Protein AF-A0A2M7I2C2-F1 (afdb_monomer)

Nearest PDB structures (foldseek):
  6e8a-assembly1_A-3  TM=7.390E-01  e=1.214E-01  Salmonella enterica subsp. enterica serovar Typhimurium
  6e8a-assembly2_B-2  TM=6.109E-01  e=7.555E-02  Salmonella enterica subsp. enterica serovar Typhimurium
  2ret-assembly1_G  TM=6.376E-01  e=1.016E-01  Vibrio vulnificus
  3hlz-assembly1_A  TM=7.159E-01  e=5.034E-01  Bacteroides thetaiotaomicron VPI-5482
  5bsz-assembly1_A  TM=7.025E-01  e=1.225E+00  Streptoalloteichus sp. ATCC 53650

Secondary structure (DSSP, 8-state):
--SHHHHHHHHHHHHHHHHHHHHHHHHHHHHHHHHHHHHHHHHHHHHHHHHHHHHHHHHHHHHHHHHHHHHHHHHHHH-GGG--SS-EEEEETTEEEEEEEEEEEETTEEEEEEEEEEEETTEEEEEEEEEEPP-S-SS-TT--------S--SSS----EEE-EEE-TTSPEEEEEE--S---SS----TT--EEEEEETTEEEP-

pLDDT: mean 78.82, std 15.0, range [42.41, 95.81]

Radius of gyration: 40.69 Å; Cα contacts (8 Å, |Δi|>4): 261; chains: 1; bounding box: 109×39×115 Å

Structure (mmCIF, N/CA/C/O backbone):
data_AF-A0A2M7I2C2-F1
#
_entry.id   AF-A0A2M7I2C2-F1
#
loop_
_atom_site.group_PDB
_atom_site.id
_atom_site.type_symbol
_atom_site.label_atom_id
_atom_site.label_alt_id
_atom_site.label_comp_id
_atom_site.label_asym_id
_atom_site.label_entity_id
_atom_site.label_seq_id
_atom_site.pdbx_PDB_ins_code
_atom_site.Cartn_x
_atom_site.Cartn_y
_atom_site.Cartn_z
_atom_site.occupancy
_atom_site.B_iso_or_equiv
_atom_site.auth_seq_id
_atom_site.auth_comp_id
_atom_site.auth_asym_id
_atom_site.auth_atom_id
_atom_site.pdbx_PDB_model_num
ATOM 1 N N . MET A 1 1 ? -62.753 23.836 78.819 1.00 57.06 1 MET A N 1
ATOM 2 C CA . MET A 1 1 ? -62.004 24.560 77.764 1.00 57.06 1 MET A CA 1
ATOM 3 C C . MET A 1 1 ? -60.681 23.889 77.331 1.00 57.06 1 MET A C 1
ATOM 5 O O . MET A 1 1 ? -59.947 24.490 76.566 1.00 57.06 1 MET A O 1
ATOM 9 N N . ALA A 1 2 ? -60.364 22.642 77.732 1.00 55.78 2 ALA A N 1
ATOM 10 C CA . ALA A 1 2 ? -59.041 22.027 77.485 1.00 55.78 2 ALA A CA 1
ATOM 11 C C . ALA A 1 2 ? -58.967 20.996 76.329 1.00 55.78 2 ALA A C 1
ATOM 13 O O . ALA A 1 2 ? -57.902 20.444 76.070 1.00 55.78 2 ALA A O 1
ATOM 14 N N . LYS A 1 3 ? -60.073 20.703 75.626 1.00 53.59 3 LYS A N 1
ATOM 15 C CA . LYS A 1 3 ? -60.125 19.598 74.641 1.00 53.59 3 LYS A CA 1
ATOM 16 C C . LYS A 1 3 ? -59.668 19.974 73.221 1.00 53.59 3 LYS A C 1
ATOM 18 O O . LYS A 1 3 ? -59.271 19.091 72.473 1.00 53.59 3 LYS A O 1
ATOM 23 N N . GLU A 1 4 ? -59.668 21.256 72.856 1.00 53.94 4 GLU A N 1
ATOM 24 C CA . GLU A 1 4 ? -59.448 21.690 71.464 1.00 53.94 4 GLU A CA 1
ATOM 25 C C . GLU A 1 4 ? -57.960 21.743 71.045 1.00 53.94 4 GLU A C 1
ATOM 27 O O . GLU A 1 4 ? -57.628 21.568 69.869 1.00 53.94 4 GLU A O 1
ATOM 32 N N . ASN A 1 5 ? -57.037 21.902 72.003 1.00 55.62 5 ASN A N 1
ATOM 33 C CA . ASN A 1 5 ? -55.602 22.062 71.721 1.00 55.62 5 ASN A CA 1
ATOM 34 C C . ASN A 1 5 ? -54.886 20.762 71.305 1.00 55.62 5 ASN A C 1
ATOM 36 O O 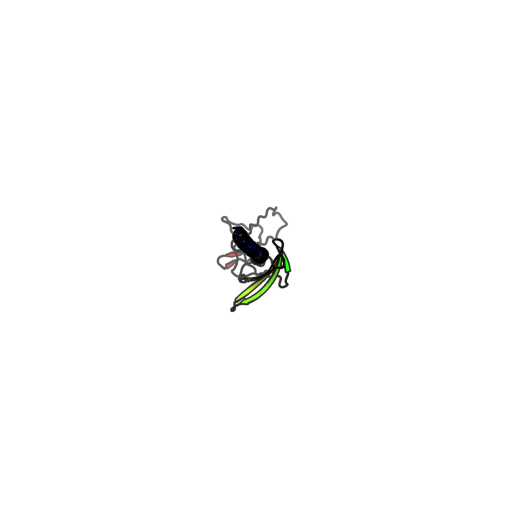. ASN A 1 5 ? -53.919 20.812 70.543 1.00 55.62 5 ASN A O 1
ATOM 40 N N . ASN A 1 6 ? -55.359 19.591 71.741 1.00 55.12 6 ASN A N 1
ATOM 41 C CA . ASN A 1 6 ? -54.707 18.316 71.410 1.00 55.12 6 ASN A CA 1
ATOM 42 C C . ASN A 1 6 ? -54.978 17.872 69.963 1.00 55.12 6 ASN A C 1
ATOM 44 O O . ASN A 1 6 ? -54.096 17.315 69.312 1.00 55.12 6 ASN A O 1
ATOM 48 N N . THR A 1 7 ? -56.149 18.196 69.414 1.00 56.12 7 THR A N 1
ATOM 49 C CA . THR A 1 7 ? -56.528 17.884 68.027 1.00 56.12 7 THR A CA 1
ATOM 50 C C . THR A 1 7 ? -55.708 18.664 66.997 1.00 56.12 7 THR A C 1
ATOM 52 O O . THR A 1 7 ? -55.229 18.075 66.029 1.00 56.12 7 THR A O 1
ATOM 55 N N . LYS A 1 8 ? -55.447 19.962 67.220 1.00 54.59 8 LYS A N 1
ATOM 56 C CA . LYS A 1 8 ? -54.594 20.766 66.317 1.00 54.59 8 LYS A CA 1
ATOM 57 C C . LYS A 1 8 ? -53.134 20.290 66.321 1.00 54.59 8 LYS A C 1
ATOM 59 O O . LYS A 1 8 ? -52.482 20.298 65.277 1.00 54.59 8 LYS A O 1
ATOM 64 N N . LYS A 1 9 ? -52.633 19.810 67.466 1.00 57.03 9 LYS A N 1
ATOM 65 C CA . LYS A 1 9 ? -51.273 19.261 67.602 1.00 57.03 9 LYS A CA 1
ATOM 66 C C . LYS A 1 9 ? -51.114 17.917 66.871 1.00 57.03 9 LYS A C 1
ATOM 68 O O . LYS A 1 9 ? -50.130 17.734 66.161 1.00 57.03 9 LYS A O 1
ATOM 73 N N . PHE A 1 10 ? -52.105 17.025 66.961 1.00 56.62 10 PHE A N 1
ATOM 74 C CA . PHE A 1 10 ? -52.120 15.749 66.227 1.00 56.62 10 PHE A CA 1
ATOM 75 C C . PHE A 1 10 ? -52.209 15.926 64.700 1.00 56.62 10 PHE A C 1
ATOM 77 O O . PHE A 1 10 ? -51.510 15.233 63.960 1.00 56.62 10 PHE A O 1
ATOM 84 N N . ILE A 1 11 ? -53.008 16.885 64.214 1.00 59.75 11 ILE A N 1
ATOM 85 C CA . ILE A 1 11 ? -53.115 17.185 62.774 1.00 59.75 11 ILE A CA 1
ATOM 86 C C . ILE A 1 11 ? -51.778 17.700 62.216 1.00 59.75 11 ILE A C 1
ATOM 88 O O . ILE A 1 11 ? -51.356 17.270 61.142 1.00 59.75 11 ILE A O 1
ATOM 92 N N . ASN A 1 12 ? -51.071 18.563 62.954 1.00 59.91 12 ASN A N 1
ATOM 93 C CA . ASN A 1 12 ? -49.765 19.077 62.527 1.00 59.91 12 ASN A CA 1
ATOM 94 C C . ASN A 1 12 ? -48.665 18.003 62.510 1.00 59.91 12 ASN A C 1
ATOM 96 O O . ASN A 1 12 ? -47.857 17.995 61.584 1.00 59.91 12 ASN A O 1
ATOM 100 N N . ILE A 1 13 ? -48.653 17.069 63.468 1.00 61.94 13 ILE A N 1
ATOM 101 C CA . ILE A 1 13 ? -47.681 15.958 63.496 1.00 61.94 13 ILE A CA 1
ATOM 102 C C . ILE A 1 13 ? -47.873 15.029 62.290 1.00 61.94 13 ILE A C 1
ATOM 104 O O . ILE A 1 13 ? -46.899 14.682 61.622 1.00 61.94 13 ILE A O 1
ATOM 108 N N . ASN A 1 14 ? -49.120 14.693 61.945 1.00 60.94 14 ASN A N 1
ATOM 109 C CA . ASN A 1 14 ? -49.403 13.881 60.759 1.00 60.94 14 ASN A CA 1
ATOM 110 C C . ASN A 1 14 ? -48.999 14.597 59.463 1.00 60.94 14 ASN A C 1
ATOM 112 O O . ASN A 1 14 ? -48.427 13.972 58.574 1.00 60.94 14 ASN A O 1
ATOM 116 N N . LYS A 1 15 ? -49.219 15.914 59.361 1.00 63.25 15 LYS A N 1
ATOM 117 C CA . LYS A 1 15 ? -48.807 16.706 58.190 1.00 63.25 15 LYS A CA 1
ATOM 118 C C . LYS A 1 15 ? -47.282 16.732 58.018 1.00 63.25 15 LYS A C 1
ATOM 120 O O . LYS A 1 15 ? -46.787 16.578 56.904 1.00 63.25 15 LYS A O 1
ATOM 125 N N . TRP A 1 16 ? -46.544 16.856 59.121 1.00 66.44 16 TRP A N 1
ATOM 126 C CA . TRP A 1 16 ? -45.078 16.828 59.131 1.00 66.44 16 TRP A CA 1
ATOM 127 C C . TRP A 1 16 ? -44.522 15.448 58.757 1.00 66.44 16 TRP A C 1
ATOM 129 O O . TRP A 1 16 ? -43.576 15.344 57.981 1.00 66.44 16 TRP A O 1
ATOM 139 N N . PHE A 1 17 ? -45.168 14.380 59.232 1.00 69.19 17 PHE A N 1
ATOM 140 C CA . PHE A 1 17 ? -44.820 13.002 58.885 1.00 69.19 17 PHE A CA 1
ATOM 141 C C . PHE A 1 17 ? -45.111 12.659 57.414 1.00 69.19 17 PHE A C 1
ATOM 143 O O . PHE A 1 17 ? -44.354 11.925 56.781 1.00 69.19 17 PHE A O 1
ATOM 150 N N . PHE A 1 18 ? -46.182 13.209 56.833 1.00 72.00 18 PHE A N 1
ATOM 151 C CA . PHE A 1 18 ? -46.447 13.075 55.398 1.00 72.00 18 PHE A CA 1
ATOM 152 C C . PHE A 1 18 ? -45.437 13.861 54.550 1.00 72.00 18 PHE A C 1
ATOM 154 O O . PHE A 1 18 ? -44.943 13.326 53.559 1.00 72.00 18 PHE A O 1
ATOM 161 N N . MET A 1 19 ? -45.072 15.084 54.953 1.00 78.75 19 MET A N 1
ATOM 162 C CA . MET A 1 19 ? -44.050 15.871 54.250 1.00 78.75 19 MET A CA 1
ATOM 163 C C . MET A 1 19 ? -42.657 15.231 54.322 1.00 78.75 19 MET A C 1
ATOM 165 O O . MET A 1 19 ? -41.955 15.212 53.312 1.00 78.75 19 MET A O 1
ATOM 169 N N . SER A 1 20 ? -42.264 14.650 55.461 1.00 78.06 20 SER A N 1
ATOM 170 C CA . SER A 1 20 ? -40.956 13.990 55.593 1.00 78.06 20 SER A CA 1
ATOM 171 C C . SER A 1 20 ? -40.838 12.740 54.714 1.00 78.06 20 SER A C 1
ATOM 173 O O . SER A 1 20 ? -39.816 12.543 54.059 1.00 78.06 20 SER A O 1
ATOM 175 N N . LYS A 1 21 ? -41.905 11.937 54.611 1.00 82.25 21 LYS A N 1
ATOM 176 C CA . LYS A 1 21 ? -41.968 10.797 53.682 1.00 82.25 21 LYS A CA 1
ATOM 177 C C . LYS A 1 21 ? -41.879 11.230 52.221 1.00 82.25 21 LYS A C 1
ATOM 179 O O . LYS A 1 21 ? -41.205 10.573 51.434 1.00 82.25 21 LYS A O 1
ATOM 184 N N . PHE A 1 22 ? -42.527 12.338 51.867 1.00 86.62 22 PHE A N 1
ATOM 185 C CA . PHE A 1 22 ? -42.510 12.858 50.500 1.00 86.62 22 PHE A CA 1
ATOM 186 C C . PHE A 1 22 ? -41.110 13.334 50.088 1.00 86.62 22 PHE A C 1
ATOM 188 O O . PHE A 1 22 ? -40.634 12.995 49.007 1.00 86.62 22 PHE A O 1
ATOM 195 N N . ILE A 1 23 ? -40.417 14.048 50.981 1.00 88.19 23 ILE A N 1
ATOM 196 C CA . ILE A 1 23 ? -39.024 14.473 50.772 1.00 88.19 23 ILE A CA 1
ATOM 197 C C . ILE A 1 23 ? -38.111 13.256 50.590 1.00 88.19 23 ILE A C 1
ATOM 199 O O . ILE A 1 23 ? -37.281 13.244 49.685 1.00 88.19 23 ILE A O 1
ATOM 203 N N . LEU A 1 24 ? -38.290 12.209 51.398 1.00 88.38 24 LEU A N 1
ATOM 204 C CA . LEU A 1 24 ? -37.462 11.006 51.323 1.00 88.38 24 LEU A CA 1
ATOM 205 C C . LEU A 1 24 ? -37.635 10.268 49.986 1.00 88.38 24 LEU A C 1
ATOM 207 O O . LEU A 1 24 ? -36.649 9.836 49.395 1.00 88.38 24 LEU A O 1
ATOM 211 N N . ILE A 1 25 ? -38.862 10.198 49.461 1.00 89.81 25 ILE A N 1
ATOM 212 C CA . ILE A 1 25 ? -39.139 9.625 48.134 1.00 89.81 25 ILE A CA 1
ATOM 213 C C . ILE A 1 25 ? -38.453 10.436 47.028 1.00 89.81 25 ILE A C 1
ATOM 215 O O . ILE A 1 25 ? -37.848 9.846 46.134 1.00 89.81 25 ILE A O 1
ATOM 219 N N . ILE A 1 26 ? -38.501 11.771 47.095 1.00 92.31 26 ILE A N 1
ATOM 220 C CA . ILE A 1 26 ? -37.841 12.643 46.109 1.00 92.31 26 ILE A CA 1
ATOM 221 C C . ILE A 1 26 ? -36.325 12.444 46.139 1.00 92.31 26 ILE A C 1
ATOM 223 O O . ILE A 1 26 ? -35.707 12.299 45.088 1.00 92.31 26 ILE A O 1
ATOM 227 N N . VAL A 1 27 ? -35.727 12.395 47.331 1.00 92.62 27 VAL A N 1
ATOM 228 C CA . VAL A 1 27 ? -34.281 12.195 47.491 1.00 92.62 27 VAL A CA 1
ATOM 229 C C . VAL A 1 27 ? -33.863 10.832 46.938 1.00 92.62 27 VAL A C 1
ATOM 231 O O . VAL A 1 27 ? -32.941 10.758 46.130 1.00 92.62 27 VAL A O 1
ATOM 234 N N . VAL A 1 28 ? -34.573 9.759 47.299 1.00 94.44 28 VAL A N 1
ATOM 235 C CA . VAL A 1 28 ? -34.285 8.405 46.800 1.00 94.44 28 VAL A CA 1
ATOM 236 C C . VAL A 1 28 ? -34.479 8.317 45.282 1.00 94.44 28 VAL A C 1
ATOM 238 O O . VAL A 1 28 ? -33.622 7.770 44.590 1.00 94.44 28 VAL A O 1
ATOM 241 N N . GLY A 1 29 ? -35.548 8.902 44.737 1.00 92.81 29 GLY A N 1
ATOM 242 C CA . GLY A 1 29 ? -35.776 8.965 43.290 1.00 92.81 29 GLY A CA 1
ATOM 243 C C . GLY A 1 29 ? -34.696 9.763 42.551 1.00 92.81 29 GLY A C 1
ATOM 244 O O . GLY A 1 29 ? -34.244 9.358 41.477 1.00 92.81 29 GLY A O 1
ATOM 245 N N . GLY A 1 30 ? -34.221 10.857 43.150 1.00 94.50 30 GLY A N 1
ATOM 246 C CA . GLY A 1 30 ? -33.089 11.643 42.660 1.00 94.50 30 GLY A CA 1
ATOM 247 C C . GLY A 1 30 ? -31.795 10.832 42.612 1.00 94.50 30 GLY A C 1
ATOM 248 O O . GLY A 1 30 ? -31.106 10.839 41.597 1.00 94.50 30 GLY A O 1
ATOM 249 N N . PHE A 1 31 ? -31.501 10.056 43.659 1.00 95.44 31 PHE A N 1
ATOM 250 C CA . PHE A 1 31 ? -30.339 9.165 43.669 1.00 95.44 31 PHE A CA 1
ATOM 251 C C . PHE A 1 31 ? -30.440 8.068 42.611 1.00 95.44 31 PHE A C 1
ATOM 253 O O . PHE A 1 31 ? -29.487 7.868 41.866 1.00 95.44 31 PHE A O 1
ATOM 260 N N . ILE A 1 32 ? -31.590 7.399 42.491 1.00 94.62 32 ILE A N 1
ATOM 261 C CA . ILE A 1 32 ? -31.781 6.329 41.501 1.00 94.62 32 ILE A CA 1
ATOM 262 C C . ILE A 1 32 ? -31.626 6.875 40.076 1.00 94.62 32 ILE A C 1
ATOM 264 O O . ILE A 1 32 ? -30.897 6.300 39.268 1.00 94.62 32 ILE A O 1
ATOM 268 N N . SER A 1 33 ? -32.270 8.004 39.767 1.00 92.75 33 SER A N 1
ATOM 269 C CA . SER A 1 33 ? -32.162 8.634 38.445 1.00 92.75 33 SER A CA 1
ATOM 270 C C . SER A 1 33 ? -30.735 9.096 38.144 1.00 92.75 33 SER A C 1
ATOM 272 O O . SER A 1 33 ? -30.221 8.810 37.062 1.00 92.75 33 SER A O 1
ATOM 274 N N . TYR A 1 34 ? -30.053 9.718 39.111 1.00 95.31 34 TYR A N 1
ATOM 275 C CA . TYR A 1 34 ? -28.646 10.090 38.977 1.00 95.31 34 TYR A CA 1
ATOM 276 C C . TYR A 1 34 ? -27.745 8.873 38.743 1.00 95.31 34 TYR A C 1
ATOM 278 O O . TYR A 1 34 ? -26.906 8.904 37.844 1.00 95.31 34 TYR A O 1
ATOM 286 N N . SER A 1 35 ? -27.933 7.779 39.487 1.00 94.19 35 SER A N 1
ATOM 287 C CA . SER A 1 35 ? -27.165 6.544 39.305 1.00 94.19 35 SER A CA 1
ATOM 288 C C . SER A 1 35 ? -27.339 5.970 37.900 1.00 94.19 35 SER A C 1
ATOM 290 O O . SER A 1 35 ? -26.346 5.630 37.260 1.00 94.19 35 SER A O 1
ATOM 292 N N . ILE A 1 36 ? -28.571 5.925 37.381 1.00 94.25 36 ILE A N 1
ATOM 293 C CA . ILE A 1 36 ? -28.845 5.457 36.013 1.00 94.25 36 ILE A CA 1
ATOM 294 C C . ILE A 1 36 ? -28.144 6.353 34.985 1.00 94.25 36 ILE A C 1
ATOM 296 O O . ILE A 1 36 ? -27.495 5.855 34.064 1.00 94.25 36 ILE A O 1
ATOM 300 N N . ILE A 1 37 ? -28.243 7.677 35.138 1.00 94.62 37 ILE A N 1
ATOM 301 C CA . ILE A 1 37 ? -27.596 8.633 34.230 1.00 94.62 37 ILE A CA 1
ATOM 302 C C . ILE A 1 37 ? -26.073 8.481 34.283 1.00 94.62 37 ILE A C 1
ATOM 304 O O . ILE A 1 37 ? -25.439 8.426 33.233 1.00 94.62 37 ILE A O 1
ATOM 308 N N . SER A 1 38 ? -25.494 8.363 35.477 1.00 94.81 38 SER A N 1
ATOM 309 C CA . SER A 1 38 ? -24.050 8.228 35.688 1.00 94.81 38 SER A CA 1
ATOM 310 C C . SER A 1 38 ? -23.493 6.950 35.055 1.00 94.81 38 SER A C 1
ATOM 312 O O . SER A 1 38 ? -22.507 6.999 34.320 1.00 94.81 38 SER A O 1
ATOM 314 N N . VAL A 1 39 ? -24.170 5.810 35.238 1.00 94.94 39 VAL A N 1
ATOM 315 C CA . VAL A 1 39 ? -23.778 4.538 34.606 1.00 94.94 39 VAL A CA 1
ATOM 316 C C . VAL A 1 39 ? -23.865 4.631 33.080 1.00 94.94 39 VAL A C 1
ATOM 318 O O . VAL A 1 39 ? -22.923 4.247 32.384 1.00 94.94 39 VAL A O 1
ATOM 321 N N . ASN A 1 40 ? -24.951 5.201 32.551 1.00 93.69 40 ASN A N 1
ATOM 322 C CA . ASN A 1 40 ? -25.115 5.392 31.110 1.00 93.69 40 ASN A CA 1
ATOM 323 C C . ASN A 1 40 ? -24.062 6.344 30.524 1.00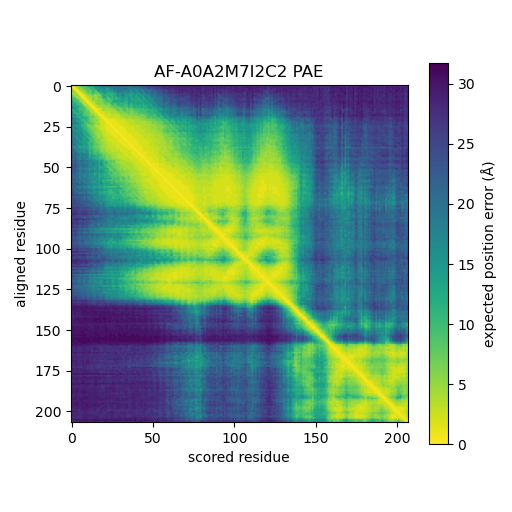 93.69 40 ASN A C 1
ATOM 325 O O . ASN A 1 40 ? -23.572 6.113 29.419 1.00 93.69 40 ASN A O 1
ATOM 329 N N . LEU A 1 41 ? -23.701 7.407 31.246 1.00 93.62 41 LEU A N 1
ATOM 330 C CA . LEU A 1 41 ? -22.670 8.353 30.827 1.00 93.62 41 LEU A CA 1
ATOM 331 C C . LEU A 1 41 ? -21.297 7.675 30.780 1.00 93.62 41 LEU A C 1
ATOM 333 O O . LEU A 1 41 ? -20.610 7.773 29.767 1.00 93.62 41 LEU A O 1
ATOM 337 N N . ASN A 1 42 ? -20.931 6.939 31.831 1.00 93.19 42 ASN A N 1
ATOM 338 C CA . ASN A 1 42 ? -19.661 6.218 31.888 1.00 93.19 42 ASN A CA 1
ATOM 339 C C . ASN A 1 42 ? -19.555 5.180 30.766 1.00 93.19 42 ASN A C 1
ATOM 341 O O . ASN A 1 42 ? -18.553 5.151 30.060 1.00 93.19 42 ASN A O 1
ATOM 345 N N . SER A 1 43 ? -20.615 4.406 30.513 1.00 93.56 43 SER A N 1
ATOM 346 C CA . SER A 1 43 ? -20.645 3.457 29.392 1.00 93.56 43 SER A CA 1
ATOM 347 C C . SER A 1 43 ? -20.452 4.149 28.035 1.00 93.56 43 S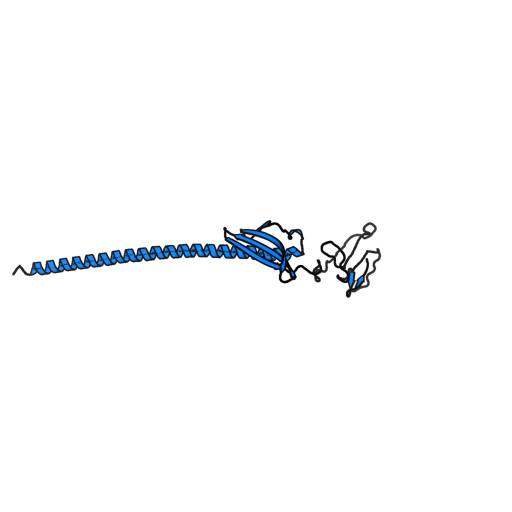ER A C 1
ATOM 349 O O . SER A 1 43 ? -19.682 3.668 27.199 1.00 93.56 43 SER A O 1
ATOM 351 N N . LYS A 1 44 ? -21.079 5.315 27.820 1.00 93.12 44 LYS A N 1
ATOM 352 C CA . LYS A 1 44 ? -20.897 6.111 26.595 1.00 93.12 44 LYS A CA 1
ATOM 353 C C . LYS A 1 44 ? -19.480 6.660 26.455 1.00 93.12 44 LYS A C 1
ATOM 355 O O . LYS A 1 44 ? -18.948 6.638 25.349 1.00 93.12 44 LYS A O 1
ATOM 360 N N . ILE A 1 45 ? -18.867 7.132 27.541 1.00 93.19 45 ILE A N 1
ATOM 361 C CA . ILE A 1 45 ? -17.485 7.634 27.537 1.00 93.19 45 ILE A CA 1
ATOM 362 C C . ILE A 1 45 ? -16.513 6.500 27.201 1.00 93.19 45 ILE A C 1
ATOM 364 O O . ILE A 1 45 ? -15.669 6.663 26.317 1.00 93.19 45 ILE A O 1
ATOM 368 N N . THR A 1 46 ? -16.665 5.339 27.840 1.00 93.88 46 THR A N 1
ATOM 369 C CA . THR A 1 46 ? -15.842 4.156 27.558 1.00 93.88 46 THR A CA 1
ATOM 370 C C . THR A 1 46 ? -15.998 3.719 26.104 1.00 93.88 46 THR A C 1
ATOM 372 O O . THR A 1 46 ? -15.008 3.642 25.381 1.00 93.88 46 THR A O 1
ATOM 375 N N . THR A 1 47 ? -17.236 3.565 25.625 1.00 93.31 47 THR A N 1
ATOM 376 C CA . THR A 1 47 ? -17.519 3.187 24.229 1.00 93.31 47 THR A CA 1
ATOM 377 C C . THR A 1 47 ? -16.964 4.215 23.236 1.00 93.31 47 THR A C 1
ATOM 379 O O . THR A 1 47 ? -16.405 3.858 22.201 1.00 93.31 47 THR A O 1
ATOM 382 N N . GLY A 1 48 ? -17.092 5.511 23.536 1.00 91.25 48 GLY A N 1
ATOM 383 C CA . GLY A 1 48 ? -16.546 6.588 22.709 1.00 91.25 48 GLY A CA 1
ATOM 384 C C . GLY A 1 48 ? -15.019 6.552 22.630 1.00 91.25 48 GLY A C 1
ATOM 385 O O . GLY A 1 48 ? -14.446 6.749 21.556 1.00 91.25 48 GLY A O 1
ATOM 386 N N . THR A 1 49 ? -14.364 6.236 23.745 1.00 92.56 49 THR A N 1
ATOM 387 C CA . THR A 1 49 ? -12.905 6.102 23.827 1.00 92.56 49 THR A CA 1
ATOM 388 C C . THR A 1 49 ? -12.423 4.889 23.034 1.00 92.56 49 THR A C 1
ATOM 390 O O . THR A 1 49 ? -11.554 5.026 22.175 1.00 92.56 49 THR A O 1
ATOM 393 N N . GLU A 1 50 ? -13.033 3.721 23.241 1.00 91.75 50 GLU A N 1
ATOM 394 C CA . GLU A 1 50 ? -12.707 2.491 22.510 1.00 91.75 50 GLU A CA 1
ATOM 395 C C . GLU A 1 50 ? -12.899 2.658 20.998 1.00 91.75 50 GLU A C 1
ATOM 397 O O . GLU A 1 50 ? -12.024 2.295 20.208 1.00 91.75 50 GLU A O 1
ATOM 402 N N . ASN A 1 51 ? -14.001 3.289 20.583 1.00 92.81 51 ASN A N 1
ATOM 403 C CA . ASN A 1 51 ? -14.241 3.603 19.177 1.00 92.81 51 ASN A CA 1
ATOM 404 C C . ASN A 1 51 ? -13.189 4.560 18.612 1.00 92.81 51 ASN A C 1
ATOM 406 O O . ASN A 1 51 ? -12.738 4.367 17.484 1.00 92.81 51 ASN A O 1
ATOM 410 N N . SER A 1 52 ? -12.764 5.562 19.383 1.00 92.44 52 SER A N 1
ATOM 411 C CA . SER A 1 52 ? -11.723 6.503 18.953 1.00 92.44 52 SER A CA 1
ATOM 412 C C . SER A 1 52 ? -10.385 5.793 18.730 1.00 92.44 52 SER A C 1
ATOM 414 O O . SER A 1 52 ? -9.754 5.988 17.690 1.00 92.44 52 SER A O 1
ATOM 416 N N . VAL A 1 53 ? -9.991 4.904 19.649 1.00 91.19 53 VAL A N 1
ATOM 417 C CA . VAL A 1 53 ? -8.774 4.085 19.518 1.00 91.19 53 VAL A CA 1
ATOM 418 C C . VAL A 1 53 ? -8.870 3.149 18.311 1.00 91.19 53 VAL A C 1
ATOM 420 O O . VAL A 1 53 ? -7.925 3.053 17.527 1.00 91.19 53 VAL A O 1
ATOM 423 N N . LYS A 1 54 ? -10.023 2.506 18.104 1.00 90.50 54 LYS A N 1
ATOM 424 C CA . LYS A 1 54 ? -10.260 1.623 16.956 1.00 90.50 54 LYS A CA 1
ATOM 425 C C . LYS A 1 54 ? -10.168 2.374 15.627 1.00 90.50 54 LYS A C 1
ATOM 427 O O . LYS A 1 54 ? -9.470 1.930 14.720 1.00 90.50 54 LYS A O 1
ATOM 432 N N . VAL A 1 55 ? -10.833 3.523 15.508 1.00 93.00 55 VAL A N 1
ATOM 433 C CA . VAL A 1 55 ? -10.793 4.351 14.291 1.00 93.00 55 VAL A CA 1
ATOM 434 C C . VAL A 1 55 ? -9.375 4.848 14.020 1.00 93.00 55 VAL A C 1
ATOM 436 O O . VAL A 1 55 ? -8.940 4.833 12.868 1.00 93.00 55 VAL A O 1
ATOM 439 N N . TYR A 1 56 ? -8.636 5.244 15.058 1.00 94.38 56 TYR A N 1
ATOM 440 C CA . TYR A 1 56 ? -7.229 5.608 14.924 1.00 94.38 56 TYR A CA 1
ATOM 441 C C . TYR A 1 56 ? -6.391 4.438 14.389 1.00 94.38 56 TYR A C 1
ATOM 443 O O . TYR A 1 56 ? -5.707 4.595 13.378 1.00 94.38 56 TYR A O 1
ATOM 451 N N . GLY A 1 57 ? -6.503 3.248 14.990 1.00 93.44 57 GLY A N 1
ATOM 452 C CA . GLY A 1 57 ? -5.774 2.059 14.540 1.00 93.44 57 GLY A CA 1
ATOM 453 C C . GLY A 1 57 ? -6.105 1.663 13.098 1.00 93.44 57 GLY A C 1
ATOM 454 O O . GLY A 1 57 ? -5.210 1.374 12.304 1.00 93.44 57 GLY A O 1
ATOM 455 N N . GLN A 1 58 ? -7.380 1.747 12.711 1.00 93.62 58 GLN A N 1
ATOM 456 C CA . GLN A 1 58 ? -7.813 1.516 11.331 1.00 93.62 58 GLN A CA 1
ATOM 457 C C . GLN A 1 58 ? -7.218 2.535 10.354 1.00 93.62 58 GLN A C 1
ATOM 459 O O . GLN A 1 58 ? -6.706 2.144 9.306 1.00 93.62 58 GLN A O 1
ATOM 464 N N . ARG A 1 59 ? -7.239 3.832 10.685 1.00 95.00 59 ARG A N 1
ATOM 465 C CA . ARG A 1 59 ? -6.615 4.875 9.852 1.00 95.00 59 ARG A CA 1
ATOM 466 C C . ARG A 1 59 ? -5.115 4.645 9.704 1.00 95.00 59 ARG A C 1
ATOM 468 O O . ARG A 1 59 ? -4.604 4.734 8.593 1.00 95.00 59 ARG A O 1
ATOM 475 N N . GLN A 1 60 ? -4.438 4.273 10.785 1.00 95.38 60 GLN A N 1
ATOM 476 C CA . GLN A 1 60 ? -3.008 3.999 10.751 1.00 95.38 60 GLN A CA 1
ATOM 477 C C . GLN A 1 60 ? -2.677 2.782 9.876 1.00 95.38 60 GLN A C 1
ATOM 479 O O . GLN A 1 60 ? -1.806 2.876 9.017 1.00 95.38 60 GLN A O 1
ATOM 484 N N . SER A 1 61 ? -3.420 1.675 10.007 1.00 95.50 61 SER A N 1
ATOM 485 C CA . SER A 1 61 ? -3.240 0.492 9.146 1.00 95.50 61 SER A CA 1
ATOM 486 C C . SER A 1 61 ? -3.479 0.796 7.657 1.00 95.50 61 SER A C 1
ATOM 488 O O . SER A 1 61 ? -2.744 0.305 6.803 1.00 95.50 61 SER A O 1
ATOM 490 N N . ARG A 1 62 ? -4.450 1.666 7.334 1.00 95.19 62 ARG A N 1
ATOM 491 C CA . ARG A 1 62 ? -4.690 2.162 5.966 1.00 95.19 62 ARG A CA 1
ATOM 492 C C . ARG A 1 62 ? -3.532 2.996 5.444 1.00 95.19 62 ARG A C 1
ATOM 494 O O . ARG A 1 62 ? -3.128 2.803 4.304 1.00 95.19 62 ARG A O 1
ATOM 501 N N . ASN A 1 63 ? -3.005 3.903 6.261 1.00 95.50 63 ASN A N 1
ATOM 502 C CA . ASN A 1 63 ? -1.861 4.726 5.881 1.00 95.50 63 ASN A CA 1
ATOM 503 C C . ASN A 1 63 ? -0.636 3.850 5.601 1.00 95.50 63 ASN A C 1
ATOM 505 O O . ASN A 1 63 ? -0.026 3.998 4.551 1.00 95.50 63 ASN A O 1
ATOM 509 N N . ILE A 1 64 ? -0.348 2.875 6.471 1.00 95.75 64 ILE A N 1
ATOM 510 C CA . ILE A 1 64 ? 0.718 1.885 6.262 1.00 95.75 64 ILE A CA 1
ATOM 511 C C . ILE A 1 64 ? 0.531 1.150 4.929 1.00 95.75 64 ILE A C 1
ATOM 513 O O . ILE A 1 64 ? 1.454 1.106 4.117 1.00 95.75 64 ILE A O 1
ATOM 517 N N . ALA A 1 65 ? -0.665 0.608 4.681 1.00 95.19 65 ALA A N 1
ATOM 518 C CA . ALA A 1 65 ? -0.941 -0.146 3.463 1.00 95.19 65 ALA A CA 1
ATOM 519 C C . ALA A 1 65 ? -0.822 0.719 2.194 1.00 95.19 65 ALA A C 1
ATOM 521 O O . ALA A 1 65 ? -0.210 0.294 1.217 1.00 95.19 65 ALA A O 1
ATOM 522 N N . ASN A 1 66 ? -1.359 1.943 2.213 1.00 94.88 66 ASN A N 1
ATOM 523 C CA . ASN A 1 66 ? -1.293 2.869 1.080 1.00 94.88 66 ASN A CA 1
ATOM 524 C C . ASN A 1 66 ? 0.136 3.346 0.807 1.00 94.88 66 ASN A C 1
ATOM 526 O O . ASN A 1 66 ? 0.559 3.362 -0.345 1.00 94.88 66 ASN A O 1
ATOM 530 N N . SER A 1 67 ? 0.892 3.707 1.845 1.00 94.94 67 SER A N 1
ATOM 531 C CA . SER A 1 67 ? 2.285 4.127 1.687 1.00 94.94 67 SER A CA 1
ATOM 532 C C . SER A 1 67 ? 3.150 2.991 1.162 1.00 94.94 67 SER A C 1
ATOM 534 O O . SER A 1 67 ? 3.935 3.208 0.246 1.00 94.94 67 SER A O 1
ATOM 536 N N . MET A 1 68 ? 2.970 1.769 1.671 1.00 94.31 68 MET A N 1
ATOM 537 C CA . MET A 1 68 ? 3.704 0.615 1.155 1.00 94.31 68 MET A CA 1
ATOM 538 C C . MET A 1 68 ? 3.319 0.308 -0.299 1.00 94.31 68 MET A C 1
ATOM 540 O O . MET A 1 68 ? 4.197 0.039 -1.111 1.00 94.31 68 MET A O 1
ATOM 544 N N . ALA A 1 69 ? 2.036 0.412 -0.663 1.00 92.50 69 ALA A N 1
ATOM 545 C CA . ALA A 1 69 ? 1.612 0.282 -2.057 1.00 92.50 69 ALA A CA 1
ATOM 546 C C . ALA A 1 69 ? 2.294 1.326 -2.957 1.00 92.50 69 ALA A C 1
ATOM 548 O O . ALA A 1 69 ? 2.816 0.964 -4.005 1.00 92.50 69 ALA A O 1
ATOM 549 N N . GLN A 1 70 ? 2.350 2.594 -2.539 1.00 90.94 70 GLN A N 1
ATOM 550 C CA . GLN A 1 70 ? 3.032 3.654 -3.290 1.00 90.94 70 GLN A CA 1
ATOM 551 C C . GLN A 1 70 ? 4.540 3.415 -3.412 1.00 90.94 70 GLN A C 1
ATOM 553 O O . GLN A 1 70 ? 5.091 3.590 -4.495 1.00 90.94 70 GLN A O 1
ATOM 558 N N . MET A 1 71 ? 5.195 2.968 -2.337 1.00 90.00 71 MET A N 1
ATOM 559 C CA . MET A 1 71 ? 6.612 2.597 -2.371 1.00 90.00 71 MET A CA 1
ATOM 560 C C . MET A 1 71 ? 6.861 1.473 -3.374 1.00 90.00 71 MET A C 1
ATOM 562 O O . MET A 1 71 ? 7.746 1.592 -4.210 1.00 90.00 71 MET A O 1
ATOM 566 N N . ILE A 1 72 ? 6.044 0.416 -3.348 1.00 90.25 72 ILE A N 1
ATOM 567 C CA . ILE A 1 72 ? 6.162 -0.686 -4.308 1.00 90.25 72 ILE A CA 1
ATOM 568 C C . ILE A 1 72 ? 5.971 -0.176 -5.735 1.00 90.25 72 ILE A C 1
ATOM 570 O O . ILE A 1 72 ? 6.765 -0.517 -6.598 1.00 90.25 72 ILE A O 1
ATOM 574 N N . ILE A 1 73 ? 4.951 0.644 -5.996 1.00 87.44 73 ILE A N 1
ATOM 575 C CA . ILE A 1 73 ? 4.695 1.181 -7.340 1.00 87.44 73 ILE A CA 1
ATOM 576 C C . ILE A 1 73 ? 5.888 2.002 -7.850 1.00 87.44 73 ILE A C 1
ATOM 578 O O . ILE A 1 73 ? 6.206 1.920 -9.031 1.00 87.44 73 ILE A O 1
ATOM 582 N N . SER A 1 74 ? 6.560 2.753 -6.975 1.00 84.25 74 SER A N 1
ATOM 583 C CA . SER A 1 74 ? 7.761 3.512 -7.338 1.00 84.25 74 SER A CA 1
ATOM 584 C C . SER A 1 74 ? 8.964 2.605 -7.612 1.00 84.25 74 SER A C 1
ATOM 586 O O . SER A 1 74 ? 9.700 2.829 -8.561 1.00 84.25 74 SER A O 1
ATOM 588 N N . GLU A 1 75 ? 9.160 1.570 -6.797 1.00 82.94 75 GLU A N 1
ATOM 589 C CA . GLU A 1 75 ? 10.387 0.762 -6.792 1.00 82.94 75 GLU A CA 1
ATOM 590 C C . GLU A 1 75 ? 10.325 -0.464 -7.719 1.00 82.94 75 GLU A C 1
ATOM 592 O O . GLU A 1 75 ? 11.355 -1.013 -8.107 1.00 82.94 75 GLU A O 1
ATOM 597 N N . ILE A 1 76 ? 9.126 -0.922 -8.095 1.00 81.69 76 ILE A N 1
ATOM 598 C CA . ILE A 1 76 ? 8.932 -2.125 -8.926 1.00 81.69 76 ILE A CA 1
ATOM 599 C C . ILE A 1 76 ? 9.523 -1.979 -10.337 1.00 81.69 76 ILE A C 1
ATOM 601 O O . ILE A 1 76 ? 9.818 -2.982 -11.007 1.00 81.69 76 ILE A O 1
ATOM 605 N N . ASN A 1 77 ? 9.654 -0.734 -10.800 1.00 71.19 77 ASN A N 1
ATOM 606 C CA . ASN A 1 77 ? 10.290 -0.419 -12.068 1.00 71.19 77 ASN A CA 1
ATOM 607 C C . ASN A 1 77 ? 11.819 -0.410 -11.942 1.00 71.19 77 ASN A C 1
ATOM 609 O O . ASN A 1 77 ? 12.502 -0.932 -12.819 1.00 71.19 77 ASN A O 1
ATOM 613 N N . ASP A 1 78 ? 12.331 0.098 -10.822 1.00 69.94 78 ASP A N 1
ATOM 614 C CA . ASP A 1 78 ? 13.759 0.337 -10.616 1.00 69.94 78 ASP A CA 1
ATOM 615 C C . ASP A 1 78 ? 14.507 -0.922 -10.155 1.00 69.94 78 ASP A C 1
ATOM 617 O O . ASP A 1 78 ? 15.681 -1.107 -10.482 1.00 69.94 78 ASP A O 1
ATOM 621 N N . SER A 1 79 ? 13.844 -1.831 -9.428 1.00 69.06 79 SER A N 1
ATOM 622 C CA . SER A 1 79 ? 14.465 -3.079 -8.981 1.00 69.06 79 SER A CA 1
ATOM 623 C C . SER A 1 79 ? 13.540 -4.295 -9.043 1.00 69.06 79 SER A C 1
ATOM 625 O O . SER A 1 79 ? 12.459 -4.358 -8.451 1.00 69.06 79 SER A O 1
ATOM 627 N N . VAL A 1 80 ? 14.049 -5.352 -9.682 1.00 70.81 80 VAL A N 1
ATOM 628 C CA . VAL A 1 80 ? 13.432 -6.686 -9.725 1.00 70.81 80 VAL A CA 1
ATOM 629 C C . VAL A 1 80 ? 13.300 -7.339 -8.347 1.00 70.81 80 VAL A C 1
ATOM 631 O O . VAL A 1 80 ? 12.445 -8.208 -8.186 1.00 70.81 80 VAL A O 1
ATOM 634 N N . SER A 1 81 ? 14.067 -6.908 -7.337 1.00 75.50 81 SER A N 1
ATOM 635 C CA . SER A 1 81 ? 13.974 -7.464 -5.978 1.00 75.50 81 SER A CA 1
ATOM 636 C C . SER A 1 81 ? 12.616 -7.214 -5.321 1.00 75.50 81 SER A C 1
ATOM 638 O O . SER A 1 81 ? 12.242 -7.945 -4.414 1.00 75.50 81 SER A O 1
ATOM 640 N N . TRP A 1 82 ? 11.872 -6.203 -5.777 1.00 78.31 82 TRP A N 1
ATOM 641 C CA . TRP A 1 82 ? 10.542 -5.885 -5.258 1.00 78.31 82 TRP A CA 1
ATOM 642 C C . TRP A 1 82 ? 9.426 -6.708 -5.906 1.00 78.31 82 TRP A C 1
ATOM 644 O O . TRP A 1 82 ? 8.308 -6.717 -5.397 1.00 78.31 82 TRP A O 1
ATOM 654 N N . ARG A 1 83 ? 9.709 -7.450 -6.987 1.00 76.12 83 ARG A N 1
ATOM 655 C CA . ARG A 1 83 ? 8.745 -8.309 -7.702 1.00 76.12 83 ARG A CA 1
ATOM 656 C C . 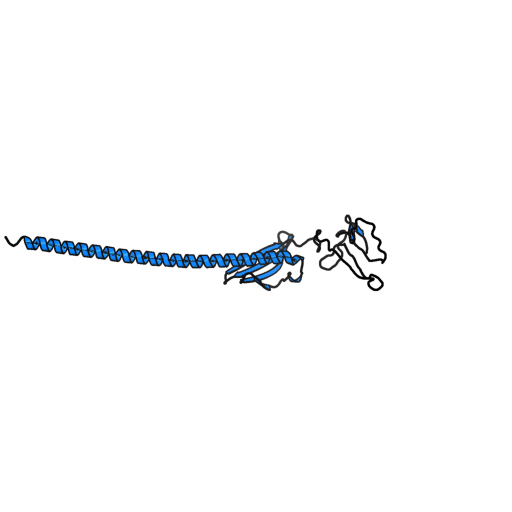ARG A 1 83 ? 8.534 -9.652 -7.005 1.00 76.12 83 ARG A C 1
ATOM 658 O O . ARG A 1 83 ? 8.633 -10.715 -7.611 1.00 76.12 83 ARG A O 1
ATOM 665 N N . ILE A 1 84 ? 8.251 -9.601 -5.709 1.00 80.94 84 ILE A N 1
ATOM 666 C CA . ILE A 1 84 ? 8.084 -10.791 -4.881 1.00 80.94 84 ILE A CA 1
ATOM 667 C C . ILE A 1 84 ? 6.652 -11.308 -5.019 1.00 80.94 84 ILE A C 1
ATOM 669 O O . ILE A 1 84 ? 5.679 -10.607 -4.736 1.00 80.94 84 ILE A O 1
ATOM 673 N N . THR A 1 85 ? 6.522 -12.558 -5.455 1.00 80.88 85 THR A N 1
ATOM 674 C CA . THR A 1 85 ? 5.233 -13.248 -5.624 1.00 80.88 85 THR A CA 1
ATOM 675 C C . THR A 1 85 ? 4.720 -13.869 -4.322 1.00 80.88 85 THR A C 1
ATOM 677 O O . THR A 1 85 ? 3.510 -14.030 -4.128 1.00 80.88 85 THR A O 1
ATOM 680 N N . SER A 1 86 ? 5.633 -14.170 -3.399 1.00 84.38 86 SER A N 1
ATOM 681 C CA . SER A 1 86 ? 5.337 -14.618 -2.038 1.00 84.38 86 SER A CA 1
ATOM 682 C C . SER A 1 86 ? 5.103 -13.429 -1.095 1.00 84.38 86 SER A C 1
ATOM 684 O O . SER A 1 86 ? 5.721 -12.385 -1.277 1.00 84.38 86 SER A O 1
ATOM 686 N N . PRO A 1 87 ? 4.239 -13.559 -0.071 1.00 86.75 87 PRO A N 1
ATOM 687 C CA . PRO A 1 87 ? 4.067 -12.512 0.930 1.00 86.75 87 PRO A CA 1
ATOM 688 C C . PRO A 1 87 ? 5.375 -12.228 1.680 1.00 86.75 87 PRO A C 1
ATOM 690 O O . PRO A 1 87 ? 5.913 -13.123 2.330 1.00 86.75 87 PRO A O 1
ATOM 693 N N . GLU A 1 88 ? 5.852 -10.987 1.623 1.00 90.12 88 GLU A N 1
ATOM 694 C CA . GLU A 1 88 ? 6.972 -10.498 2.432 1.00 90.12 88 GLU A CA 1
ATOM 695 C C . GLU A 1 88 ? 6.478 -9.422 3.402 1.00 90.12 88 GLU A C 1
ATOM 697 O O . GLU A 1 88 ? 5.585 -8.639 3.074 1.00 90.12 88 GLU A O 1
ATOM 702 N N . GLU A 1 89 ? 7.039 -9.390 4.610 1.00 92.25 89 GLU A N 1
ATOM 703 C CA . GLU A 1 89 ? 6.689 -8.423 5.645 1.00 92.25 89 GLU A CA 1
ATOM 704 C C . GLU A 1 89 ? 7.753 -7.332 5.787 1.00 92.25 89 GLU A C 1
ATOM 706 O O . GLU A 1 89 ? 8.953 -7.602 5.811 1.00 92.25 89 GLU A O 1
ATOM 711 N N . LYS A 1 90 ? 7.301 -6.084 5.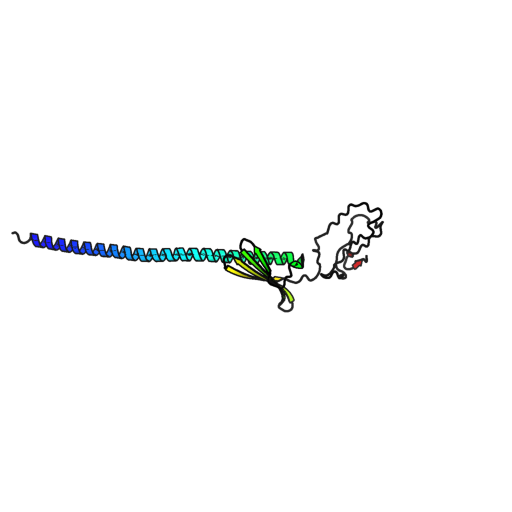930 1.00 91.88 90 LYS A N 1
ATOM 712 C CA . LYS A 1 90 ? 8.149 -4.916 6.160 1.00 91.88 90 LYS A CA 1
ATOM 713 C C . LYS A 1 90 ? 7.587 -4.068 7.295 1.00 91.88 90 LYS A C 1
ATOM 715 O O . LYS A 1 90 ? 6.388 -3.809 7.351 1.00 91.88 90 LYS A O 1
ATOM 720 N N . SER A 1 91 ? 8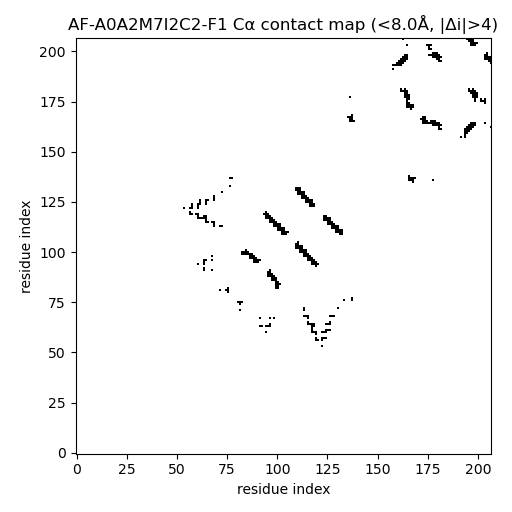.448 -3.616 8.201 1.00 92.75 91 SER A N 1
ATOM 721 C CA . SER A 1 91 ? 8.041 -2.710 9.281 1.00 92.75 91 SER A CA 1
ATOM 722 C C . SER A 1 91 ? 7.886 -1.285 8.749 1.00 92.75 91 SER A C 1
ATOM 724 O O . SER A 1 91 ? 8.779 -0.776 8.069 1.00 92.75 91 SER A O 1
ATOM 726 N N . LEU A 1 92 ? 6.752 -0.643 9.043 1.00 92.50 92 LEU A N 1
ATOM 727 C CA . LEU A 1 92 ? 6.446 0.717 8.595 1.00 92.50 92 LEU A CA 1
ATOM 728 C C . LEU A 1 92 ? 5.583 1.442 9.638 1.00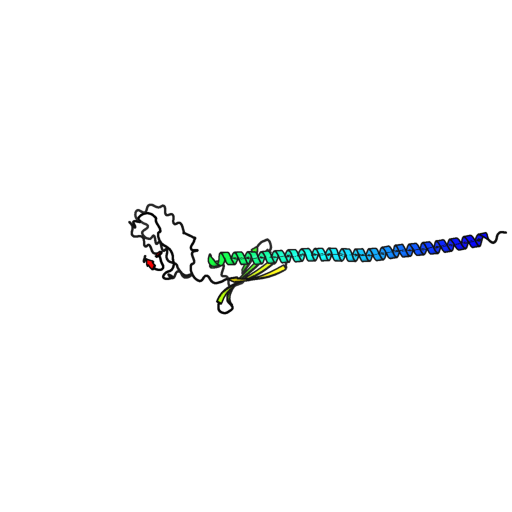 92.50 92 LEU A C 1
ATOM 730 O O . LEU A 1 92 ? 4.584 0.904 10.111 1.00 92.50 92 LEU A O 1
ATOM 734 N N . PHE A 1 93 ? 5.950 2.678 9.989 1.00 90.88 93 PHE A N 1
ATOM 735 C CA . PHE A 1 93 ? 5.199 3.550 10.912 1.00 90.88 93 PHE A CA 1
ATOM 736 C C . PHE A 1 93 ? 4.782 2.895 12.245 1.00 90.88 93 PHE A C 1
ATOM 738 O O . PHE A 1 93 ? 3.682 3.137 12.747 1.00 90.88 93 PHE A O 1
ATOM 745 N N . GLY A 1 94 ? 5.652 2.052 12.810 1.00 89.75 94 GLY A N 1
ATOM 746 C CA . GLY A 1 94 ? 5.390 1.339 14.066 1.00 89.75 94 GLY A CA 1
ATOM 747 C C . GLY A 1 94 ? 4.400 0.172 13.952 1.00 89.75 94 GLY A C 1
ATOM 748 O O . GLY A 1 94 ? 4.014 -0.386 14.974 1.00 89.75 94 GLY A O 1
ATOM 749 N N . GLY A 1 95 ? 3.986 -0.192 12.737 1.00 92.81 95 GLY A N 1
ATOM 750 C CA . GLY A 1 95 ? 3.242 -1.409 12.422 1.00 92.81 95 GLY A CA 1
ATOM 751 C C . GLY A 1 95 ? 3.968 -2.245 11.369 1.00 92.81 95 GLY A C 1
ATOM 752 O O . GLY A 1 95 ? 5.157 -2.051 11.111 1.00 92.81 95 GLY A O 1
ATOM 753 N N . THR A 1 96 ? 3.245 -3.171 10.748 1.00 95.31 96 THR A N 1
ATOM 754 C CA . THR A 1 96 ? 3.796 -4.067 9.725 1.00 95.31 96 THR A CA 1
ATOM 755 C C . THR A 1 96 ? 2.967 -4.011 8.449 1.00 95.31 96 THR A C 1
ATOM 757 O O . THR A 1 96 ? 1.751 -3.827 8.480 1.00 95.31 96 THR A O 1
ATOM 760 N N . ALA A 1 97 ? 3.631 -4.115 7.305 1.00 95.00 97 ALA A N 1
ATOM 761 C CA . ALA A 1 97 ? 3.020 -4.194 5.993 1.00 95.00 97 ALA A CA 1
ATOM 762 C C . ALA A 1 97 ? 3.461 -5.498 5.333 1.00 95.00 97 ALA A C 1
ATOM 764 O O . ALA A 1 97 ? 4.648 -5.699 5.090 1.00 95.00 97 ALA A O 1
ATOM 765 N N . THR A 1 98 ? 2.514 -6.373 5.026 1.00 94.62 98 THR A N 1
ATOM 766 C CA . THR A 1 98 ? 2.766 -7.579 4.239 1.00 94.62 98 THR A CA 1
ATOM 767 C C . THR A 1 98 ? 2.360 -7.317 2.801 1.00 94.62 98 THR A C 1
ATOM 769 O O . THR A 1 98 ? 1.230 -6.897 2.556 1.00 94.62 98 THR A O 1
ATOM 772 N N . TYR A 1 99 ? 3.236 -7.563 1.836 1.00 93.00 99 TYR A N 1
ATOM 773 C CA . TYR A 1 99 ? 2.953 -7.291 0.430 1.00 93.00 99 TYR A CA 1
ATOM 774 C C . TYR A 1 99 ? 3.310 -8.464 -0.471 1.00 93.00 99 TYR A C 1
ATOM 776 O O . TYR A 1 99 ? 4.136 -9.304 -0.129 1.00 93.00 99 TYR A O 1
ATOM 784 N N . ARG A 1 100 ? 2.648 -8.520 -1.626 1.00 91.44 100 ARG A N 1
ATOM 785 C CA . ARG A 1 100 ? 2.985 -9.414 -2.735 1.00 91.44 100 ARG A CA 1
ATOM 786 C C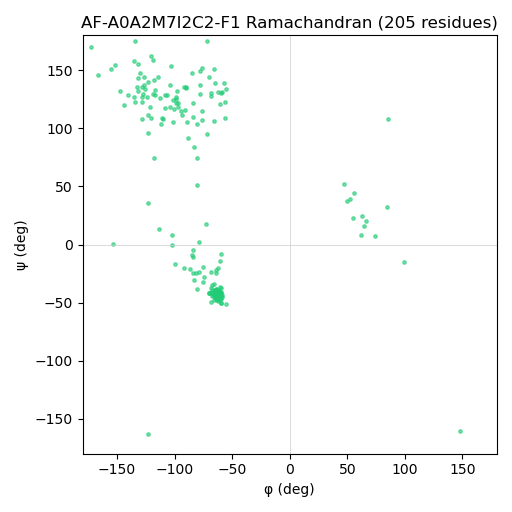 . ARG A 1 100 ? 2.553 -8.807 -4.059 1.00 91.44 100 ARG A C 1
ATOM 788 O O . ARG A 1 100 ? 1.588 -8.036 -4.116 1.00 91.44 100 ARG A O 1
ATOM 795 N N . ILE A 1 101 ? 3.225 -9.220 -5.119 1.00 88.56 101 ILE A N 1
ATOM 796 C CA . ILE A 1 101 ? 2.991 -8.762 -6.483 1.00 88.56 101 ILE A CA 1
ATOM 797 C C . ILE A 1 101 ? 2.529 -9.941 -7.331 1.00 88.56 101 ILE A C 1
ATOM 799 O O . ILE A 1 101 ? 3.083 -11.035 -7.252 1.00 88.56 101 ILE A O 1
ATOM 803 N N . ILE A 1 102 ? 1.464 -9.736 -8.101 1.00 85.31 102 ILE A N 1
ATOM 804 C CA . ILE A 1 102 ? 0.837 -10.775 -8.917 1.00 85.31 102 ILE A CA 1
ATOM 805 C C . ILE A 1 102 ? 0.573 -10.198 -10.303 1.00 85.31 102 ILE A C 1
ATOM 807 O O . ILE A 1 102 ? -0.160 -9.219 -10.422 1.00 85.31 102 ILE A O 1
ATOM 811 N N . ASP A 1 103 ? 1.104 -10.820 -11.349 1.00 82.88 103 ASP A N 1
ATOM 812 C CA . ASP A 1 103 ? 0.688 -10.502 -12.715 1.00 82.88 103 ASP A CA 1
ATOM 813 C C . ASP A 1 103 ? -0.760 -10.970 -12.918 1.00 82.88 103 ASP A C 1
ATOM 815 O O . ASP A 1 103 ? -1.120 -12.105 -12.598 1.00 82.88 103 ASP A O 1
ATOM 819 N N . THR A 1 104 ? -1.622 -10.079 -13.401 1.00 83.94 104 THR A N 1
ATOM 820 C CA . THR A 1 104 ? -3.054 -10.331 -13.575 1.00 83.94 104 THR A CA 1
ATOM 821 C C . THR A 1 104 ? -3.530 -9.815 -14.926 1.00 83.94 104 THR A C 1
ATOM 823 O O . THR A 1 104 ? -2.942 -8.911 -15.507 1.00 83.94 104 THR A O 1
ATOM 826 N N . VAL A 1 105 ? -4.641 -10.357 -15.416 1.00 82.75 105 VAL A N 1
ATOM 827 C CA . VAL A 1 105 ? -5.322 -9.834 -16.605 1.00 82.75 105 VAL A CA 1
ATOM 828 C C . VAL A 1 105 ? -6.661 -9.253 -16.173 1.00 82.75 105 VAL A C 1
ATOM 830 O O . VAL A 1 105 ? -7.435 -9.929 -15.493 1.00 82.75 105 VAL A O 1
ATOM 833 N N . VAL A 1 106 ? -6.927 -7.997 -16.526 1.00 80.44 106 VAL A N 1
ATOM 834 C CA . VAL A 1 106 ? -8.194 -7.314 -16.232 1.00 80.44 106 VAL A CA 1
ATOM 835 C C . VAL A 1 106 ? -8.724 -6.729 -17.531 1.00 80.44 106 VAL A C 1
ATOM 837 O O . VAL A 1 106 ? -8.035 -5.962 -18.183 1.00 80.44 106 VAL A O 1
ATOM 840 N N . ALA A 1 107 ? -9.941 -7.117 -17.920 1.00 81.88 107 ALA A N 1
ATOM 841 C CA . ALA A 1 107 ? -10.599 -6.646 -19.146 1.00 81.88 107 ALA A CA 1
ATOM 842 C C . ALA A 1 107 ? -9.798 -6.850 -20.456 1.00 81.88 107 ALA A C 1
ATOM 844 O O . ALA A 1 107 ? -10.079 -6.193 -21.451 1.00 81.88 107 ALA A O 1
ATOM 845 N N . GLY A 1 108 ? -8.855 -7.800 -20.476 1.00 79.38 108 GLY A N 1
ATOM 846 C CA . GLY A 1 108 ? -7.983 -8.077 -21.625 1.00 79.38 108 GLY A CA 1
ATOM 847 C C . GLY A 1 108 ? -6.589 -7.456 -21.511 1.00 79.38 108 GLY A C 1
ATOM 848 O O . GLY A 1 108 ? -5.676 -7.919 -22.189 1.00 79.38 108 GLY A O 1
ATOM 849 N N . ASP A 1 109 ? -6.396 -6.510 -20.590 1.00 78.62 109 ASP A N 1
ATOM 850 C CA . ASP A 1 109 ? -5.113 -5.850 -20.366 1.00 78.62 109 ASP A CA 1
ATOM 851 C C . ASP A 1 109 ? -4.276 -6.605 -19.331 1.00 78.62 109 ASP A C 1
ATOM 853 O O . ASP A 1 109 ? -4.772 -7.037 -18.284 1.00 78.62 109 ASP A O 1
ATOM 857 N N . THR A 1 110 ? -2.984 -6.773 -19.625 1.00 81.62 110 THR A N 1
ATOM 858 C CA . THR A 1 110 ? -2.026 -7.393 -18.700 1.00 81.62 110 THR A CA 1
ATOM 859 C C . THR A 1 110 ? -1.518 -6.337 -17.722 1.00 81.62 110 THR A C 1
ATOM 861 O O . THR A 1 110 ? -0.764 -5.442 -18.099 1.00 81.62 110 THR A O 1
ATOM 864 N N . LEU A 1 111 ? -1.924 -6.457 -16.460 1.00 85.12 111 LEU A N 1
ATOM 865 C CA . LEU A 1 111 ? -1.616 -5.523 -15.382 1.00 85.12 111 LEU A CA 1
ATOM 866 C C . LEU A 1 111 ? -0.834 -6.216 -14.266 1.00 85.12 111 LEU A C 1
ATOM 868 O O . LEU A 1 111 ? -0.913 -7.425 -14.060 1.00 85.12 111 LEU A O 1
ATOM 872 N N . ILE A 1 112 ? -0.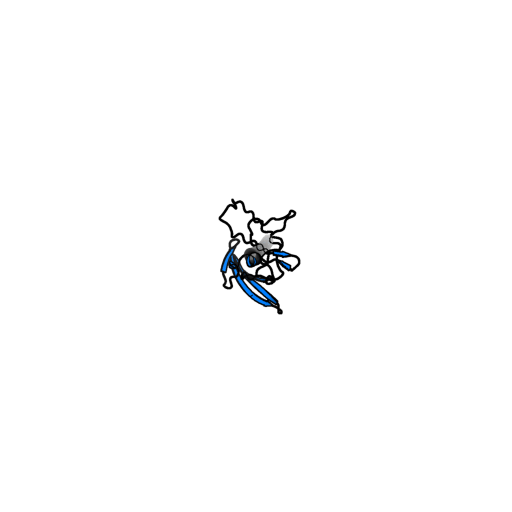130 -5.420 -13.478 1.00 86.19 112 ILE A N 1
ATOM 873 C CA . ILE A 1 112 ? 0.523 -5.851 -12.252 1.00 86.19 112 ILE A CA 1
ATOM 874 C C . ILE A 1 112 ? -0.393 -5.506 -11.078 1.00 86.19 112 ILE A C 1
ATOM 876 O O . ILE A 1 112 ? -0.745 -4.348 -10.850 1.00 86.19 112 ILE A O 1
ATOM 880 N N . LYS A 1 113 ? -0.782 -6.516 -10.302 1.00 89.62 113 LYS A N 1
ATOM 881 C CA . LYS A 1 113 ? -1.553 -6.356 -9.071 1.00 89.62 113 LYS A CA 1
ATOM 882 C C . LYS A 1 113 ? -0.617 -6.296 -7.872 1.00 89.62 113 LYS A C 1
ATOM 884 O O . LYS A 1 113 ? 0.005 -7.291 -7.502 1.00 89.62 113 LYS A O 1
ATOM 889 N N . VAL A 1 114 ? -0.600 -5.146 -7.209 1.00 91.75 114 VAL A N 1
ATOM 890 C CA . VAL A 1 114 ? 0.079 -4.930 -5.930 1.00 91.75 114 VAL A CA 1
ATOM 891 C C . VAL A 1 114 ? -0.934 -5.159 -4.812 1.00 91.75 114 VAL A C 1
ATOM 893 O O . VAL A 1 114 ? -1.891 -4.398 -4.665 1.00 91.75 114 VAL A O 1
ATOM 896 N N . ALA A 1 115 ? -0.757 -6.232 -4.040 1.00 93.12 115 ALA A N 1
ATOM 897 C CA . ALA A 1 115 ? -1.612 -6.562 -2.904 1.00 93.12 115 ALA A CA 1
ATOM 898 C C . ALA A 1 115 ? -0.848 -6.331 -1.600 1.00 93.12 115 ALA A C 1
ATOM 900 O O . ALA A 1 115 ? 0.158 -6.991 -1.346 1.00 93.12 115 ALA A O 1
ATOM 901 N N . VAL A 1 116 ? -1.341 -5.412 -0.773 1.00 94.94 116 VAL A N 1
ATOM 902 C CA . VAL A 1 116 ? -0.692 -4.993 0.473 1.00 94.94 116 VAL A CA 1
ATOM 903 C C . VAL A 1 116 ? -1.671 -5.123 1.632 1.00 94.94 116 VAL A C 1
ATOM 905 O O . VAL A 1 116 ? -2.837 -4.753 1.530 1.00 94.94 116 VAL A O 1
ATOM 908 N N . THR A 1 117 ? -1.184 -5.632 2.753 1.00 95.81 117 THR A N 1
ATOM 909 C CA . THR A 1 117 ? -1.905 -5.796 4.013 1.00 95.81 117 THR A CA 1
ATOM 910 C C . THR A 1 117 ? -1.171 -5.004 5.085 1.00 95.81 117 THR A C 1
ATOM 912 O O . THR A 1 117 ? -0.076 -5.381 5.484 1.00 95.81 117 THR A O 1
ATOM 915 N N . GLY A 1 118 ? -1.744 -3.892 5.537 1.00 95.75 118 GLY A N 1
ATOM 916 C CA . GLY A 1 118 ? -1.212 -3.114 6.654 1.00 95.75 118 GLY A CA 1
ATOM 917 C C . GLY A 1 118 ? -1.803 -3.589 7.975 1.00 95.75 118 GLY A C 1
ATOM 918 O O . GLY A 1 118 ? -3.018 -3.757 8.079 1.00 95.75 118 GLY A O 1
ATOM 919 N N . ASN A 1 119 ? -0.963 -3.764 8.989 1.00 95.38 119 ASN A N 1
ATOM 920 C CA . ASN A 1 119 ? -1.339 -4.147 10.341 1.00 95.38 119 ASN A CA 1
ATOM 921 C C . ASN A 1 119 ? -0.812 -3.121 11.351 1.00 95.38 119 ASN A C 1
ATOM 923 O O . ASN A 1 119 ? 0.378 -2.807 11.386 1.00 95.38 119 ASN A O 1
ATOM 927 N N . TYR A 1 120 ? -1.706 -2.609 12.195 1.00 95.12 120 TYR A N 1
ATOM 928 C CA . TYR A 1 120 ? -1.353 -1.745 13.316 1.00 95.12 120 TYR A CA 1
ATOM 929 C C . TYR A 1 120 ? -2.258 -2.035 14.515 1.00 95.12 120 TYR A C 1
ATOM 931 O O . TYR A 1 120 ? -3.478 -1.878 14.427 1.00 95.12 120 TYR A O 1
ATOM 939 N N . ASN A 1 121 ? -1.678 -2.447 15.647 1.00 89.69 121 ASN A N 1
ATOM 940 C CA . ASN A 1 121 ? -2.417 -2.807 16.866 1.00 89.69 121 ASN A CA 1
ATOM 941 C C . ASN A 1 121 ? -3.614 -3.740 16.587 1.00 89.69 121 ASN A C 1
ATOM 943 O O . ASN A 1 121 ? -4.746 -3.430 16.959 1.00 89.69 121 ASN A O 1
ATOM 947 N N . ASN A 1 122 ? -3.373 -4.848 15.877 1.00 89.56 122 ASN A N 1
ATOM 948 C CA . ASN A 1 122 ? -4.374 -5.842 15.455 1.00 89.56 122 ASN A CA 1
ATOM 949 C C . ASN A 1 122 ? -5.474 -5.317 14.511 1.00 89.56 122 ASN A C 1
ATOM 951 O O . ASN A 1 122 ? -6.428 -6.037 14.216 1.00 89.56 122 ASN A O 1
ATOM 955 N N . ASN A 1 123 ? -5.363 -4.081 14.016 1.00 90.75 123 ASN A N 1
ATOM 956 C CA . ASN A 1 123 ? -6.214 -3.582 12.943 1.00 90.75 123 ASN A CA 1
ATOM 957 C C . ASN A 1 123 ? -5.537 -3.880 11.612 1.00 90.75 123 ASN A C 1
ATOM 959 O O . ASN A 1 123 ? -4.469 -3.343 11.323 1.00 90.75 123 ASN A O 1
ATOM 963 N N . VAL A 1 124 ? -6.186 -4.719 10.810 1.00 93.62 124 VAL A N 1
ATOM 964 C CA . VAL A 1 124 ? -5.690 -5.150 9.505 1.00 93.62 124 VAL A CA 1
ATOM 965 C C . VAL A 1 124 ? -6.497 -4.470 8.404 1.00 93.62 124 VAL A C 1
ATOM 967 O O . VAL A 1 124 ? -7.728 -4.520 8.412 1.00 93.62 124 VAL A O 1
ATOM 970 N N . THR A 1 125 ? -5.810 -3.851 7.446 1.00 94.31 125 THR A N 1
ATOM 971 C CA . THR A 1 125 ? -6.415 -3.272 6.242 1.00 94.31 125 THR A CA 1
ATOM 972 C C . THR A 1 125 ? -5.712 -3.800 5.000 1.00 94.31 125 THR A C 1
ATOM 974 O O . THR A 1 125 ? -4.494 -3.709 4.885 1.00 94.31 125 THR A O 1
ATOM 977 N N . ASN A 1 126 ? -6.502 -4.283 4.042 1.00 94.25 126 ASN A N 1
ATOM 978 C CA . ASN A 1 126 ? -6.023 -4.720 2.737 1.00 94.25 126 ASN A CA 1
ATOM 979 C C . ASN A 1 126 ? -6.215 -3.611 1.700 1.00 94.25 126 ASN A C 1
ATOM 981 O O . ASN A 1 126 ? -7.302 -3.043 1.587 1.00 94.25 126 ASN A O 1
ATOM 985 N N . VAL A 1 127 ? -5.172 -3.342 0.926 1.00 93.44 127 VAL A N 1
ATOM 986 C CA . VAL A 1 127 ? -5.161 -2.412 -0.201 1.00 93.44 127 VAL A CA 1
ATOM 987 C C . VAL A 1 127 ? -4.707 -3.169 -1.441 1.00 93.44 127 VAL A C 1
ATOM 989 O O . VAL A 1 127 ? -3.808 -4.011 -1.390 1.00 93.44 127 VAL A O 1
ATOM 992 N N . MET A 1 128 ? -5.358 -2.878 -2.562 1.00 92.44 128 MET A N 1
ATOM 993 C CA . MET A 1 128 ? -5.021 -3.437 -3.860 1.00 92.44 128 MET A CA 1
ATOM 994 C C . MET A 1 128 ? -4.870 -2.295 -4.855 1.00 92.44 128 MET A C 1
ATOM 996 O O . MET A 1 128 ? -5.785 -1.487 -4.998 1.00 92.44 128 MET A O 1
ATOM 1000 N N . ALA A 1 129 ? -3.734 -2.261 -5.541 1.00 89.69 129 ALA A N 1
ATOM 1001 C CA . ALA A 1 129 ? -3.493 -1.365 -6.661 1.00 89.69 129 ALA A CA 1
ATOM 1002 C C . ALA A 1 129 ? -3.250 -2.190 -7.929 1.00 89.69 129 ALA A C 1
ATOM 1004 O O . ALA A 1 129 ? -2.631 -3.256 -7.875 1.00 89.69 129 ALA A O 1
ATOM 1005 N N . LEU A 1 130 ? -3.771 -1.705 -9.052 1.00 89.00 130 LEU A N 1
ATOM 1006 C CA . LEU A 1 130 ? -3.515 -2.246 -10.382 1.00 89.00 130 LEU A CA 1
ATOM 1007 C C . LEU A 1 130 ? -2.631 -1.244 -11.116 1.00 89.00 130 LEU A C 1
ATOM 1009 O O . LEU A 1 130 ? -2.934 -0.053 -11.123 1.00 89.00 130 LEU A O 1
ATOM 1013 N N . VAL A 1 131 ? -1.537 -1.731 -11.681 1.00 84.88 131 VAL A N 1
ATOM 1014 C CA . VAL A 1 131 ? -0.514 -0.922 -12.340 1.00 84.88 131 VAL A CA 1
ATOM 1015 C C . VAL A 1 131 ? -0.323 -1.475 -13.741 1.00 84.88 131 VAL A C 1
ATOM 1017 O O . VAL A 1 131 ? -0.235 -2.690 -13.915 1.00 84.88 131 VAL A O 1
ATOM 1020 N N . GLU A 1 132 ? -0.273 -0.609 -14.745 1.00 80.56 132 GLU A N 1
ATOM 1021 C CA . GLU A 1 132 ? 0.076 -1.034 -16.099 1.00 80.56 132 GLU A CA 1
ATOM 1022 C C . GLU A 1 132 ? 1.519 -1.528 -16.138 1.00 80.56 132 GLU A C 1
ATOM 1024 O O . GLU A 1 132 ? 2.415 -0.964 -15.505 1.00 80.56 132 GLU A O 1
ATOM 1029 N N . LYS A 1 133 ? 1.751 -2.618 -16.871 1.00 71.00 133 LYS A N 1
ATOM 1030 C CA . LYS A 1 133 ? 3.113 -3.074 -17.113 1.00 71.00 133 LYS A CA 1
ATOM 1031 C C . LYS A 1 133 ? 3.795 -2.039 -18.017 1.00 71.00 133 LYS A C 1
ATOM 1033 O O . LYS A 1 133 ? 3.213 -1.705 -19.048 1.00 71.00 133 LYS A O 1
ATOM 1038 N N . PRO A 1 134 ? 5.001 -1.545 -17.682 1.00 65.50 134 PRO A N 1
ATOM 1039 C CA . PRO A 1 134 ? 5.717 -0.639 -18.571 1.00 65.50 134 PRO A CA 1
ATOM 1040 C C . PRO A 1 134 ? 5.893 -1.317 -19.937 1.00 65.50 134 PRO A C 1
ATOM 1042 O O . PRO A 1 134 ? 6.398 -2.441 -20.016 1.00 65.50 134 PRO A O 1
ATOM 1045 N N . SER A 1 135 ? 5.398 -0.668 -20.995 1.00 58.06 135 SER A N 1
ATOM 1046 C CA . SER A 1 135 ? 5.345 -1.232 -22.348 1.00 58.06 135 SER A CA 1
ATOM 1047 C C . SER A 1 135 ? 6.690 -1.179 -23.074 1.00 58.06 135 SER A C 1
ATOM 1049 O O . SER A 1 135 ? 6.907 -1.990 -23.967 1.00 58.06 135 SER A O 1
ATOM 1051 N N . THR A 1 136 ? 7.584 -0.262 -22.685 1.00 53.38 136 THR A N 1
ATOM 1052 C CA . THR A 1 136 ? 8.903 -0.001 -23.298 1.00 53.38 136 THR A CA 1
ATOM 1053 C C . THR A 1 136 ? 9.759 0.878 -22.371 1.00 53.38 136 THR A C 1
ATOM 1055 O O . THR A 1 136 ? 9.201 1.773 -21.735 1.00 53.38 136 THR A O 1
ATOM 1058 N N . GLY A 1 137 ? 11.082 0.676 -22.348 1.00 53.44 137 GLY A N 1
ATOM 1059 C CA . GLY A 1 137 ? 12.056 1.580 -21.722 1.00 53.44 137 GLY A CA 1
ATOM 1060 C C . GLY A 1 137 ? 12.291 1.387 -20.225 1.00 53.44 137 GLY A C 1
ATOM 1061 O O . GLY A 1 137 ? 11.471 1.772 -19.395 1.00 53.44 137 GLY A O 1
ATOM 1062 N N . PHE A 1 138 ? 13.462 0.850 -19.871 1.00 55.59 138 PHE A N 1
ATOM 1063 C CA . PHE A 1 138 ? 13.982 0.842 -18.493 1.00 55.59 138 PHE A CA 1
ATOM 1064 C C . PHE A 1 138 ? 14.521 2.222 -18.071 1.00 55.59 138 PHE A C 1
ATOM 1066 O O . PHE A 1 138 ? 14.626 2.520 -16.883 1.00 55.59 138 PHE A O 1
ATOM 1073 N N . VAL A 1 139 ? 14.826 3.094 -19.035 1.00 53.66 139 VAL A N 1
ATOM 1074 C CA . VAL A 1 139 ? 15.380 4.426 -18.778 1.00 53.66 139 VAL A CA 1
ATOM 1075 C C . VAL A 1 139 ? 14.279 5.473 -18.965 1.00 53.66 139 VAL A C 1
ATOM 1077 O O . VAL A 1 139 ? 13.762 5.610 -20.076 1.00 53.66 139 VAL A O 1
ATOM 1080 N N . PRO A 1 140 ? 13.901 6.242 -17.924 1.00 49.16 140 PRO A N 1
ATOM 1081 C CA . PRO A 1 140 ? 13.007 7.375 -18.109 1.00 49.16 140 PRO A CA 1
ATOM 1082 C C . PRO A 1 140 ? 13.613 8.313 -19.163 1.00 49.16 140 PRO A C 1
ATOM 1084 O O . PRO A 1 140 ? 14.789 8.655 -19.031 1.00 49.16 140 PRO A O 1
ATOM 1087 N N . PRO A 1 141 ? 12.852 8.803 -20.159 1.00 48.34 141 PRO A N 1
ATOM 1088 C CA . PRO A 1 141 ? 13.392 9.619 -21.257 1.00 48.34 141 PRO A CA 1
ATOM 1089 C C . PRO A 1 141 ? 14.067 10.931 -20.807 1.00 48.34 141 PRO A C 1
ATOM 1091 O O . PRO A 1 141 ? 14.675 11.624 -21.612 1.00 48.34 141 PRO A O 1
ATOM 1094 N N . ILE A 1 142 ? 13.958 11.277 -19.521 1.00 46.62 142 ILE A N 1
ATOM 1095 C CA . ILE A 1 142 ? 14.519 12.475 -18.887 1.00 46.62 142 ILE A CA 1
ATOM 1096 C C . ILE A 1 142 ? 15.827 12.180 -18.128 1.00 46.62 142 ILE A C 1
ATOM 1098 O O . ILE A 1 142 ? 16.564 13.105 -17.789 1.00 46.62 142 ILE A O 1
ATOM 1102 N N . VAL A 1 143 ? 16.136 10.912 -17.831 1.00 49.22 143 VAL A N 1
ATOM 1103 C CA . VAL A 1 143 ? 17.379 10.540 -17.142 1.00 49.22 143 VAL A CA 1
ATOM 1104 C C . VAL A 1 143 ? 18.481 10.443 -18.185 1.00 49.22 143 VAL A C 1
ATOM 1106 O O . VAL A 1 143 ? 18.810 9.383 -18.707 1.00 49.22 143 VAL A O 1
ATOM 1109 N N . HIS A 1 144 ? 19.059 11.599 -18.496 1.00 51.38 144 HIS A N 1
ATOM 1110 C CA . HIS A 1 144 ? 20.319 11.677 -19.213 1.00 51.38 144 HIS A CA 1
ATOM 1111 C C . HIS A 1 144 ? 21.397 11.231 -18.222 1.00 51.38 144 HIS A C 1
ATOM 1113 O O . HIS A 1 144 ? 21.829 12.016 -17.377 1.00 51.38 144 HIS A O 1
ATOM 1119 N N . GLY A 1 145 ? 21.781 9.954 -18.252 1.00 51.97 145 GLY A N 1
ATOM 1120 C CA . GLY A 1 145 ? 22.921 9.483 -17.475 1.00 51.97 145 GLY A CA 1
ATOM 1121 C C . GLY A 1 145 ? 24.144 10.313 -17.861 1.00 51.97 145 GLY A C 1
ATOM 1122 O O . GLY A 1 145 ? 24.636 10.205 -18.979 1.00 51.97 145 GLY A O 1
ATOM 1123 N N . ALA A 1 146 ? 24.611 11.187 -16.972 1.00 48.69 146 ALA A N 1
ATOM 1124 C CA . ALA A 1 146 ? 25.861 11.898 -17.180 1.00 48.69 146 ALA A CA 1
ATOM 1125 C C . ALA A 1 146 ? 27.005 10.917 -16.899 1.00 48.69 146 ALA A C 1
ATOM 1127 O O . ALA A 1 146 ? 27.245 10.549 -15.749 1.00 48.69 146 ALA A O 1
ATOM 1128 N N . TRP A 1 147 ? 27.695 10.469 -17.947 1.00 55.38 147 TRP A N 1
ATOM 1129 C CA . TRP A 1 147 ? 28.915 9.679 -17.810 1.00 55.38 147 TRP A CA 1
ATOM 1130 C C . TRP A 1 147 ? 30.102 10.640 -17.745 1.00 55.38 147 TRP A C 1
ATOM 1132 O O . TRP A 1 147 ? 30.492 11.231 -18.749 1.00 55.38 147 TRP A O 1
ATOM 1142 N N . THR A 1 148 ? 30.673 10.812 -16.553 1.00 45.06 148 THR A N 1
ATOM 1143 C CA . THR A 1 148 ? 31.924 11.560 -16.371 1.00 45.06 148 THR A CA 1
ATOM 1144 C C . THR A 1 148 ? 33.063 10.561 -16.215 1.00 45.06 148 THR A C 1
ATOM 1146 O O . THR A 1 148 ? 33.211 9.950 -15.159 1.00 45.06 148 THR A O 1
ATOM 1149 N N . ALA A 1 149 ? 33.882 10.397 -17.254 1.00 55.88 149 ALA A N 1
ATOM 1150 C CA . ALA A 1 149 ? 35.127 9.640 -17.178 1.00 55.88 149 ALA A CA 1
ATOM 1151 C C . ALA A 1 149 ? 36.303 10.612 -17.002 1.00 55.88 149 ALA A C 1
ATOM 1153 O O . ALA A 1 149 ? 36.514 11.492 -17.833 1.00 55.88 149 ALA A O 1
ATOM 1154 N N . ASN A 1 150 ? 37.068 10.466 -15.919 1.00 42.41 150 ASN A N 1
ATOM 1155 C CA . ASN A 1 150 ? 38.334 11.171 -15.722 1.00 42.41 150 ASN A CA 1
ATOM 1156 C C . ASN A 1 150 ? 39.431 10.129 -15.487 1.00 42.41 150 ASN A C 1
ATOM 1158 O O . ASN A 1 150 ? 39.589 9.625 -14.376 1.00 42.41 150 ASN A O 1
ATOM 1162 N N . GLY A 1 151 ? 40.142 9.763 -16.549 1.00 52.03 151 GLY A N 1
ATOM 1163 C CA . GLY A 1 151 ? 41.252 8.820 -16.492 1.00 52.03 151 GLY A CA 1
ATOM 1164 C C . GLY A 1 151 ? 42.219 9.044 -17.655 1.00 52.03 151 GLY A C 1
ATOM 1165 O O . GLY A 1 151 ? 41.792 9.518 -18.710 1.00 52.03 151 GLY A O 1
ATOM 1166 N N . PRO A 1 152 ? 43.517 8.739 -17.483 1.00 47.19 152 PRO A N 1
ATOM 1167 C CA . PRO A 1 152 ? 44.469 8.763 -18.582 1.00 47.19 152 PRO A CA 1
ATOM 1168 C C . PRO A 1 152 ? 44.080 7.667 -19.578 1.00 47.19 152 PRO A C 1
ATOM 1170 O O . PRO A 1 152 ? 44.276 6.483 -19.322 1.00 47.19 152 PRO A O 1
ATOM 1173 N N . LEU A 1 153 ? 43.520 8.065 -20.721 1.00 53.12 153 LEU A N 1
ATOM 1174 C CA . LEU A 1 153 ? 43.166 7.174 -21.833 1.00 53.12 153 LEU A CA 1
ATOM 1175 C C . LEU A 1 153 ? 44.402 6.668 -22.607 1.00 53.12 153 LEU A C 1
ATOM 1177 O O . LEU A 1 153 ? 44.283 6.174 -23.724 1.00 53.12 153 LEU A O 1
ATOM 1181 N N . ASP A 1 154 ? 45.596 6.769 -22.024 1.00 50.41 154 ASP A N 1
ATOM 1182 C CA . ASP A 1 154 ? 46.823 6.241 -22.605 1.00 50.41 154 ASP A CA 1
ATOM 1183 C C . ASP A 1 154 ? 47.012 4.779 -22.172 1.00 50.41 154 ASP A C 1
ATOM 1185 O O . ASP A 1 154 ? 47.647 4.457 -21.169 1.00 50.41 154 ASP A O 1
ATOM 1189 N N . ASN A 1 155 ? 46.483 3.891 -23.018 1.00 47.19 155 ASN A N 1
ATOM 1190 C CA . ASN A 1 155 ? 46.980 2.531 -23.263 1.00 47.19 155 ASN A CA 1
ATOM 1191 C C . ASN A 1 155 ? 46.552 1.376 -22.341 1.00 47.19 155 ASN A C 1
ATOM 1193 O O . ASN A 1 155 ? 47.317 0.425 -22.203 1.00 47.19 155 ASN A O 1
ATOM 1197 N N . THR A 1 156 ? 45.345 1.354 -21.762 1.00 47.62 156 THR A N 1
ATOM 1198 C CA . THR A 1 156 ? 44.792 0.071 -21.232 1.00 47.62 156 THR A CA 1
ATOM 1199 C C . THR A 1 156 ? 43.264 -0.062 -21.162 1.00 47.62 156 THR A C 1
ATOM 1201 O O . THR A 1 156 ? 42.786 -1.111 -20.745 1.00 47.62 156 THR A O 1
ATOM 1204 N N . ILE A 1 157 ? 42.478 0.936 -21.580 1.00 51.47 157 ILE A N 1
ATOM 1205 C CA . ILE A 1 157 ? 41.006 0.876 -21.516 1.00 51.47 157 ILE A CA 1
ATOM 1206 C C . ILE A 1 157 ? 40.447 0.961 -22.942 1.00 51.47 157 ILE A C 1
ATOM 1208 O O . ILE A 1 157 ? 39.977 2.009 -23.369 1.00 51.47 157 ILE A O 1
ATOM 1212 N N . SER A 1 158 ? 40.556 -0.128 -23.706 1.00 51.47 158 SER A N 1
ATOM 1213 C CA . SER A 1 158 ? 40.010 -0.232 -25.072 1.00 51.47 158 SER A CA 1
ATOM 1214 C C . SER A 1 158 ? 38.504 -0.503 -25.127 1.00 51.47 158 SER A C 1
ATOM 1216 O O . SER A 1 158 ? 37.956 -0.633 -26.213 1.00 51.47 158 SER A O 1
ATOM 1218 N N . ASP A 1 159 ? 37.823 -0.578 -23.985 1.00 58.78 159 ASP A N 1
ATOM 1219 C CA . ASP A 1 159 ? 36.530 -1.266 -23.900 1.00 58.78 159 ASP A CA 1
ATOM 1220 C C . ASP A 1 159 ? 35.420 -0.341 -23.365 1.00 58.78 159 ASP A C 1
ATOM 1222 O O . ASP A 1 159 ? 34.559 -0.756 -22.588 1.00 58.78 159 ASP A O 1
ATOM 1226 N N . MET A 1 160 ? 35.456 0.950 -23.719 1.00 62.94 160 MET A N 1
ATOM 1227 C CA . MET A 1 160 ? 34.342 1.852 -23.417 1.00 62.94 160 MET A CA 1
ATOM 1228 C C . MET A 1 160 ? 33.232 1.653 -24.454 1.00 62.94 160 MET A C 1
ATOM 1230 O O . MET A 1 160 ? 33.338 2.139 -25.578 1.00 62.94 160 MET A O 1
ATOM 1234 N N . TYR A 1 161 ? 32.171 0.958 -24.042 1.00 68.88 161 TYR A N 1
ATOM 1235 C CA . TYR A 1 161 ? 30.945 0.778 -24.820 1.00 68.88 161 TYR A CA 1
ATOM 1236 C C . TYR A 1 161 ? 29.907 1.805 -24.373 1.00 68.88 161 TYR A C 1
ATOM 1238 O O . TYR A 1 161 ? 29.500 1.815 -23.207 1.00 68.88 161 TYR A O 1
ATOM 1246 N N . ILE A 1 162 ? 29.484 2.673 -25.290 1.00 74.50 162 ILE A N 1
ATOM 1247 C CA . ILE A 1 162 ? 28.409 3.640 -25.050 1.00 74.50 162 ILE A CA 1
ATOM 1248 C C . ILE A 1 162 ? 27.226 3.227 -25.916 1.00 74.50 162 ILE A C 1
ATOM 1250 O O . ILE A 1 162 ? 27.227 3.456 -27.123 1.00 74.50 162 ILE A O 1
ATOM 1254 N N . ASP A 1 163 ? 26.209 2.629 -25.301 1.00 75.50 163 ASP A N 1
ATOM 1255 C CA . ASP A 1 163 ? 24.991 2.237 -26.004 1.00 75.50 163 ASP A CA 1
ATOM 1256 C C . ASP A 1 163 ? 23.805 3.104 -25.575 1.00 75.50 163 ASP A C 1
ATOM 1258 O O . ASP A 1 163 ? 23.302 2.986 -24.458 1.00 75.50 163 ASP A O 1
ATOM 1262 N N . GLY A 1 164 ? 23.377 3.992 -26.471 1.00 75.88 164 GLY A N 1
ATOM 1263 C CA . GLY A 1 164 ? 22.171 4.801 -26.309 1.00 75.88 164 GLY A CA 1
ATOM 1264 C C . GLY A 1 164 ? 20.878 4.095 -26.732 1.00 75.88 164 GLY A C 1
ATOM 1265 O O . GLY A 1 164 ? 19.809 4.681 -26.579 1.00 75.88 164 GLY A O 1
ATOM 1266 N N . ARG A 1 165 ? 20.933 2.875 -27.282 1.00 80.94 165 ARG A N 1
ATOM 1267 C CA . ARG A 1 165 ? 19.743 2.121 -27.715 1.00 80.94 165 ARG A CA 1
ATOM 1268 C C . ARG A 1 165 ? 19.009 1.531 -26.510 1.00 80.94 165 ARG A C 1
ATOM 1270 O O . ARG A 1 165 ? 19.606 1.245 -25.470 1.00 80.94 165 ARG A O 1
ATOM 1277 N N . ASP A 1 166 ? 17.700 1.356 -26.646 1.00 78.81 166 ASP A N 1
ATOM 1278 C CA . ASP A 1 166 ? 16.872 0.793 -25.583 1.00 78.81 166 ASP A CA 1
ATOM 1279 C C . ASP A 1 166 ? 17.021 -0.734 -25.506 1.00 78.81 166 ASP A C 1
ATOM 1281 O O . ASP A 1 166 ? 17.255 -1.425 -26.504 1.00 78.81 166 ASP A O 1
ATOM 1285 N N . HIS A 1 167 ? 16.867 -1.262 -24.297 1.00 77.69 167 HIS A N 1
ATOM 1286 C CA . HIS A 1 167 ? 16.986 -2.684 -24.009 1.00 77.69 167 HIS A CA 1
ATOM 1287 C C . HIS A 1 167 ? 15.802 -3.158 -23.172 1.00 77.69 167 HIS A C 1
ATOM 1289 O O . HIS A 1 167 ? 15.322 -2.458 -22.278 1.00 77.69 167 HIS A O 1
ATOM 1295 N N . ASP A 1 168 ? 15.345 -4.382 -23.430 1.00 70.38 168 ASP A N 1
ATOM 1296 C CA . ASP A 1 168 ? 14.336 -5.020 -22.594 1.00 70.38 168 ASP A CA 1
ATOM 1297 C C . ASP A 1 168 ? 14.916 -5.435 -21.223 1.00 70.38 168 ASP A C 1
ATOM 1299 O O . ASP A 1 168 ? 16.119 -5.361 -20.954 1.00 70.38 168 ASP A O 1
ATOM 1303 N N . LEU A 1 169 ? 14.049 -5.933 -20.336 1.00 61.09 169 LEU A N 1
ATOM 1304 C CA . LEU A 1 169 ? 14.436 -6.407 -18.998 1.00 61.09 169 LEU A CA 1
ATOM 1305 C C . LEU A 1 169 ? 15.444 -7.575 -19.010 1.00 61.09 169 LEU A C 1
ATOM 1307 O O . LEU A 1 169 ? 16.039 -7.875 -17.977 1.00 61.09 169 LEU A O 1
ATOM 1311 N N . ASN A 1 170 ? 15.641 -8.232 -20.154 1.00 72.56 170 ASN A N 1
ATOM 1312 C CA . ASN A 1 170 ? 16.592 -9.322 -20.354 1.00 72.56 170 ASN A CA 1
ATOM 1313 C C . ASN A 1 170 ? 17.867 -8.861 -21.081 1.00 72.56 170 ASN A C 1
ATOM 1315 O O . ASN A 1 170 ? 18.701 -9.701 -21.416 1.00 72.56 170 ASN A O 1
ATOM 1319 N N . ARG A 1 171 ? 18.043 -7.546 -21.288 1.00 66.75 171 ARG A N 1
ATOM 1320 C CA . ARG A 1 171 ? 19.141 -6.920 -22.046 1.00 66.75 171 ARG A CA 1
ATOM 1321 C C . ARG A 1 171 ? 19.135 -7.233 -23.543 1.00 66.75 171 ARG A C 1
ATOM 1323 O O . ARG A 1 171 ? 20.164 -7.084 -24.198 1.00 66.75 171 ARG A O 1
ATOM 1330 N N . ASN A 1 172 ? 18.004 -7.649 -24.102 1.00 79.56 172 ASN A N 1
ATOM 1331 C CA . ASN A 1 172 ? 17.871 -7.736 -25.549 1.00 79.56 172 ASN A CA 1
ATOM 1332 C C . ASN A 1 172 ? 17.637 -6.338 -26.113 1.00 79.56 172 ASN A C 1
ATOM 1334 O O . ASN A 1 172 ? 16.851 -5.565 -25.568 1.00 79.56 172 ASN A O 1
ATOM 1338 N N . TYR A 1 173 ? 18.304 -6.034 -27.220 1.00 79.44 173 TYR A N 1
ATOM 1339 C CA . TYR A 1 173 ? 18.120 -4.786 -27.951 1.00 79.44 173 TYR A CA 1
ATOM 1340 C C . TYR A 1 173 ? 16.681 -4.660 -28.473 1.00 79.44 173 TYR A C 1
ATOM 1342 O O . TYR A 1 173 ? 16.145 -5.594 -29.080 1.00 79.44 173 TYR A O 1
ATOM 1350 N N . VAL A 1 174 ? 16.071 -3.497 -28.234 1.00 81.06 174 VAL A N 1
ATOM 1351 C CA . VAL A 1 174 ? 14.748 -3.137 -28.749 1.00 81.06 174 VAL A CA 1
ATOM 1352 C C . VAL A 1 174 ? 14.940 -2.226 -29.969 1.00 81.06 174 VAL A C 1
ATOM 1354 O O . VAL A 1 174 ? 15.506 -1.139 -29.836 1.00 81.06 174 VAL A O 1
ATOM 1357 N N . PRO A 1 175 ? 14.515 -2.651 -31.173 1.00 83.25 175 PRO A N 1
ATOM 1358 C CA . PRO A 1 175 ? 14.792 -1.908 -32.393 1.00 83.25 175 PRO A CA 1
ATOM 1359 C C . PRO A 1 175 ? 14.004 -0.601 -32.475 1.00 83.25 175 PRO A C 1
ATOM 1361 O O . PRO A 1 175 ? 12.833 -0.533 -32.103 1.00 83.25 175 PRO A O 1
ATOM 1364 N N . TYR A 1 176 ? 14.649 0.411 -33.047 1.00 82.06 176 TYR A N 1
ATOM 1365 C CA . TYR A 1 176 ? 14.140 1.748 -33.349 1.00 82.06 176 TYR A CA 1
ATOM 1366 C C . TYR A 1 176 ? 13.751 2.580 -32.125 1.00 82.06 176 TYR A C 1
ATOM 1368 O O . TYR A 1 176 ? 13.070 3.600 -32.250 1.00 82.06 176 TYR A O 1
ATOM 1376 N N . THR A 1 177 ? 14.202 2.172 -30.942 1.00 76.00 177 THR A N 1
ATOM 1377 C CA . THR A 1 177 ? 13.901 2.816 -29.664 1.00 76.00 177 THR A CA 1
ATOM 1378 C C . THR A 1 177 ? 15.185 3.093 -28.900 1.00 76.00 177 THR A C 1
ATOM 1380 O O . THR A 1 177 ? 16.048 2.225 -28.806 1.00 76.00 177 THR A O 1
ATOM 1383 N N . GLY A 1 178 ? 15.303 4.292 -28.332 1.00 74.06 178 GLY A N 1
ATOM 1384 C CA . GLY A 1 178 ? 16.484 4.713 -27.585 1.00 74.06 178 GLY A CA 1
ATOM 1385 C C . GLY A 1 178 ? 16.739 6.209 -27.707 1.00 74.06 178 GLY A C 1
ATOM 1386 O O . GLY A 1 178 ? 15.856 6.989 -28.071 1.00 74.06 178 GLY A O 1
ATOM 1387 N N . VAL A 1 179 ? 17.969 6.599 -27.408 1.00 77.00 179 VAL A N 1
ATOM 1388 C CA . VAL A 1 179 ? 18.486 7.964 -27.475 1.00 77.00 179 VAL A CA 1
ATOM 1389 C C . VAL A 1 179 ? 19.855 7.981 -28.155 1.00 77.00 179 VAL A C 1
ATOM 1391 O O . VAL A 1 179 ? 20.446 6.949 -28.481 1.00 77.00 179 VAL A O 1
ATOM 1394 N N . TYR A 1 180 ? 20.388 9.177 -28.375 1.00 73.62 180 TYR A N 1
ATOM 1395 C CA . TYR A 1 180 ? 21.760 9.349 -28.835 1.00 73.62 180 TYR A CA 1
ATOM 1396 C C . TYR A 1 180 ? 22.750 8.749 -27.831 1.00 73.62 180 TYR A C 1
ATOM 1398 O O . TYR A 1 180 ? 22.709 9.107 -26.656 1.00 73.62 180 TYR A O 1
ATOM 1406 N N . GLY A 1 181 ? 23.690 7.922 -28.303 1.00 73.88 181 GLY A N 1
ATOM 1407 C CA . GLY A 1 181 ? 24.839 7.511 -27.488 1.00 73.88 181 GLY A CA 1
ATOM 1408 C C . GLY A 1 181 ? 25.703 8.711 -27.087 1.00 73.88 181 GLY A C 1
ATOM 1409 O O . GLY A 1 181 ? 26.110 8.838 -25.937 1.00 73.88 181 GLY A O 1
ATOM 1410 N N . ILE A 1 182 ? 25.917 9.652 -28.017 1.00 74.75 182 ILE A N 1
ATOM 1411 C CA . ILE A 1 182 ? 26.585 10.936 -27.763 1.00 74.75 182 ILE A CA 1
ATOM 1412 C C . ILE A 1 182 ? 25.794 12.061 -28.435 1.00 74.75 182 ILE A C 1
ATOM 1414 O O . ILE A 1 182 ? 25.533 12.018 -29.636 1.00 74.75 182 ILE A O 1
ATOM 1418 N N . SER A 1 183 ? 25.449 13.096 -27.665 1.00 72.75 183 SER A N 1
ATOM 1419 C CA . SER A 1 183 ? 24.828 14.329 -28.160 1.00 72.75 183 SER A CA 1
ATOM 1420 C C . SER A 1 183 ? 25.694 15.523 -27.768 1.00 72.75 183 SER A C 1
ATOM 1422 O O . SER A 1 183 ? 25.793 15.867 -26.592 1.00 72.75 183 SER A O 1
ATOM 1424 N N . THR A 1 184 ? 26.322 16.162 -28.752 1.00 71.69 184 THR A N 1
ATOM 1425 C CA . THR A 1 184 ? 27.237 17.294 -28.556 1.00 71.69 184 THR A CA 1
ATOM 1426 C C . THR A 1 184 ? 26.876 18.454 -29.483 1.00 71.69 184 THR A C 1
ATOM 1428 O O . THR A 1 184 ? 26.385 18.249 -30.591 1.00 71.69 184 THR A O 1
ATOM 1431 N N . SER A 1 185 ? 27.108 19.685 -29.022 1.00 73.56 185 SER A N 1
ATOM 1432 C CA . SER A 1 185 ? 26.958 20.914 -29.817 1.00 73.56 185 SER A CA 1
ATOM 1433 C C . SER A 1 185 ? 28.196 21.247 -30.658 1.00 73.56 185 SER A C 1
ATOM 1435 O O . SER A 1 185 ? 28.150 22.158 -31.483 1.00 73.56 185 SER A O 1
ATOM 1437 N N . VAL A 1 186 ? 29.295 20.522 -30.446 1.00 72.31 186 VAL A N 1
ATOM 1438 C CA . VAL A 1 186 ? 30.555 20.633 -31.192 1.00 72.31 186 VAL A CA 1
ATOM 1439 C C . VAL A 1 186 ? 30.895 19.306 -31.857 1.00 72.31 186 VAL A C 1
ATOM 1441 O O . VAL A 1 186 ? 30.365 18.266 -31.473 1.00 72.31 186 VAL A O 1
ATOM 1444 N N . GLU A 1 187 ? 31.788 19.328 -32.842 1.00 76.62 187 GLU A N 1
ATOM 1445 C CA . GLU A 1 187 ? 32.218 18.121 -33.545 1.00 76.62 187 GLU A CA 1
ATOM 1446 C C . GLU A 1 187 ? 32.841 17.094 -32.584 1.00 76.62 187 GLU A C 1
ATOM 1448 O O . GLU A 1 187 ? 33.687 17.425 -31.751 1.00 76.62 187 GLU A O 1
ATOM 1453 N N . PHE A 1 188 ? 32.391 15.842 -32.690 1.00 75.88 188 PHE A N 1
ATOM 1454 C CA . PHE A 1 188 ? 32.896 14.723 -31.903 1.00 75.88 188 PHE A CA 1
ATOM 1455 C C . PHE A 1 188 ? 33.908 13.921 -32.720 1.00 75.88 188 PHE A C 1
ATOM 1457 O O . PHE A 1 188 ? 33.587 13.425 -33.799 1.00 75.88 188 PHE A O 1
ATOM 1464 N N . TYR A 1 189 ? 35.111 13.747 -32.174 1.00 78.50 189 TYR A N 1
ATOM 1465 C CA . TYR A 1 189 ? 36.172 12.954 -32.784 1.00 78.50 189 TYR A CA 1
ATOM 1466 C C . TYR A 1 189 ? 36.415 11.685 -31.969 1.00 78.50 189 TYR A C 1
ATOM 1468 O O . TYR A 1 189 ? 36.981 11.732 -30.878 1.00 78.50 189 TYR A O 1
ATOM 1476 N N . ASN A 1 190 ? 36.025 10.537 -32.523 1.00 74.62 190 ASN A N 1
ATOM 1477 C CA . ASN A 1 190 ? 36.281 9.230 -31.921 1.00 74.62 190 ASN A CA 1
ATOM 1478 C C . ASN A 1 190 ? 37.721 8.764 -32.206 1.00 74.62 190 ASN A C 1
ATOM 1480 O O . ASN A 1 190 ? 37.961 7.912 -33.062 1.00 74.62 190 ASN A O 1
ATOM 1484 N N . THR A 1 191 ? 38.702 9.359 -31.527 1.00 71.44 191 THR A N 1
ATOM 1485 C CA . THR A 1 191 ? 40.136 9.124 -31.790 1.00 71.44 191 THR A CA 1
ATOM 1486 C C . THR A 1 191 ? 40.611 7.717 -31.422 1.00 71.44 191 THR A C 1
ATOM 1488 O O . THR A 1 191 ? 41.593 7.244 -31.992 1.00 71.44 191 THR A O 1
ATOM 1491 N N . GLN A 1 192 ? 39.913 7.037 -30.508 1.00 69.00 192 GLN A N 1
ATOM 1492 C CA . GLN A 1 192 ? 40.282 5.713 -29.992 1.00 69.00 192 GLN A CA 1
ATOM 1493 C C . GLN A 1 192 ? 39.304 4.596 -30.383 1.00 69.00 192 GLN A C 1
ATOM 1495 O O . GLN A 1 192 ? 39.414 3.492 -29.863 1.00 69.00 192 GLN A O 1
ATOM 1500 N N . LYS A 1 193 ? 38.401 4.853 -31.340 1.00 73.50 193 LYS A N 1
ATOM 1501 C CA . LYS A 1 193 ? 37.437 3.869 -31.864 1.00 73.50 193 LYS A CA 1
ATOM 1502 C C . LYS A 1 193 ? 36.557 3.226 -30.780 1.00 73.50 193 LYS A C 1
ATOM 1504 O O . LYS A 1 193 ? 36.348 2.020 -30.805 1.00 73.50 193 LYS A O 1
ATOM 1509 N N . ALA A 1 194 ? 36.034 4.024 -29.852 1.00 70.44 194 ALA A N 1
ATOM 1510 C CA . ALA A 1 194 ? 34.988 3.555 -28.948 1.00 70.44 194 ALA A CA 1
ATOM 1511 C C . ALA A 1 194 ? 33.781 3.046 -29.755 1.00 70.44 194 ALA A C 1
ATOM 1513 O O . ALA A 1 194 ? 33.401 3.680 -30.745 1.00 70.44 194 ALA A O 1
ATOM 1514 N N . GLU A 1 195 ? 33.188 1.937 -29.322 1.00 75.31 195 GLU A N 1
ATOM 1515 C CA . GLU A 1 195 ? 31.932 1.423 -29.869 1.00 75.31 195 GLU A CA 1
ATOM 1516 C C . GLU A 1 195 ? 30.777 2.273 -29.324 1.00 75.31 195 GLU A C 1
ATOM 1518 O O . GLU A 1 195 ? 30.548 2.341 -28.110 1.00 75.31 195 GLU A O 1
ATOM 1523 N N . ILE A 1 196 ? 30.099 2.998 -30.220 1.00 75.88 196 ILE A N 1
ATOM 1524 C CA . ILE A 1 196 ? 29.078 3.990 -29.860 1.00 75.88 196 ILE A CA 1
ATOM 1525 C C . ILE A 1 196 ? 27.807 3.704 -30.652 1.00 75.88 196 ILE A C 1
ATOM 1527 O O . ILE A 1 196 ? 27.735 3.986 -31.845 1.00 75.88 196 ILE A O 1
ATOM 1531 N N . GLY A 1 197 ? 26.789 3.195 -29.964 1.00 82.06 197 GLY A N 1
ATOM 1532 C CA . GLY A 1 197 ? 25.461 2.940 -30.513 1.00 82.06 197 GLY A CA 1
ATOM 1533 C C . GLY A 1 197 ? 24.453 4.000 -30.076 1.00 82.06 197 GLY A C 1
ATOM 1534 O O . GLY A 1 197 ? 24.589 4.620 -29.019 1.00 82.06 197 GLY A O 1
ATOM 1535 N N . GLY A 1 198 ? 23.407 4.217 -30.869 1.00 83.88 198 GLY A N 1
ATOM 1536 C CA . GLY A 1 198 ? 22.307 5.095 -30.470 1.00 83.88 198 GLY A CA 1
ATOM 1537 C C . GLY A 1 198 ? 21.136 5.075 -31.439 1.00 83.88 198 GLY A C 1
ATOM 1538 O O . GLY A 1 198 ? 21.247 4.557 -32.547 1.00 83.88 198 GLY A O 1
ATOM 1539 N N . THR A 1 199 ? 20.031 5.686 -31.029 1.00 81.75 199 THR A N 1
ATOM 1540 C CA . THR A 1 199 ? 18.823 5.829 -31.847 1.00 81.75 199 THR A CA 1
ATOM 1541 C C . THR A 1 199 ? 18.526 7.307 -32.075 1.00 81.75 199 THR A C 1
ATOM 1543 O O . THR A 1 199 ? 18.458 8.097 -31.132 1.00 81.75 199 THR A O 1
ATOM 1546 N N . LYS A 1 200 ? 18.316 7.690 -33.337 1.00 82.81 200 LYS A N 1
ATOM 1547 C CA . LYS A 1 200 ? 17.818 9.015 -33.726 1.00 82.81 200 LYS A CA 1
ATOM 1548 C C . LYS A 1 200 ? 16.685 8.855 -34.723 1.00 82.81 200 LYS A C 1
ATOM 1550 O O . LYS A 1 200 ? 16.843 8.150 -35.709 1.00 82.81 200 LYS A O 1
ATOM 1555 N N . ASP A 1 201 ? 15.578 9.559 -34.494 1.00 82.25 201 ASP A N 1
ATOM 1556 C CA . ASP A 1 201 ? 14.444 9.615 -35.426 1.00 82.25 201 ASP A CA 1
ATOM 1557 C C . ASP A 1 201 ? 13.951 8.214 -35.849 1.00 82.25 201 ASP A C 1
ATOM 1559 O O . ASP A 1 201 ? 13.591 7.984 -36.999 1.00 82.25 201 ASP A O 1
ATOM 1563 N N . SER A 1 202 ? 13.930 7.267 -34.898 1.00 81.94 202 SER A N 1
ATOM 1564 C CA . SER A 1 202 ? 13.597 5.846 -35.126 1.00 81.94 202 SER A CA 1
ATOM 1565 C C . SER A 1 202 ? 14.556 5.105 -36.073 1.00 81.94 202 SER A C 1
ATOM 1567 O O . SER A 1 202 ? 14.178 4.121 -36.703 1.00 81.94 202 SER A O 1
ATOM 1569 N N . ILE A 1 203 ? 15.799 5.573 -36.189 1.00 82.38 203 ILE A N 1
ATOM 1570 C CA . ILE A 1 203 ? 16.889 4.924 -36.920 1.00 82.38 203 ILE A CA 1
ATOM 1571 C C . ILE A 1 203 ? 17.980 4.563 -35.920 1.00 82.38 203 ILE A C 1
ATOM 1573 O O . ILE A 1 203 ? 18.445 5.421 -35.166 1.00 82.38 203 ILE A O 1
ATOM 1577 N N . ASP A 1 204 ? 18.404 3.303 -35.941 1.00 80.62 204 ASP A N 1
ATOM 1578 C CA . ASP A 1 204 ? 19.497 2.835 -35.100 1.00 80.62 204 ASP A CA 1
ATOM 1579 C C . ASP A 1 204 ? 20.832 2.943 -35.814 1.00 80.62 204 ASP A C 1
ATOM 1581 O O . ASP A 1 204 ? 20.993 2.554 -36.974 1.00 80.62 204 ASP A O 1
ATOM 1585 N N . TYR A 1 205 ? 21.801 3.450 -35.071 1.00 81.62 205 TYR A N 1
ATOM 1586 C CA . TYR A 1 205 ? 23.183 3.554 -35.477 1.00 81.62 205 TYR A CA 1
ATOM 1587 C C . TYR A 1 205 ? 23.950 2.414 -34.802 1.00 81.62 205 TYR A C 1
ATOM 1589 O O . TYR A 1 205 ? 23.833 2.241 -33.580 1.00 81.62 205 TYR A O 1
ATOM 1597 N N . PRO A 1 206 ? 24.655 1.583 -35.590 1.00 71.81 206 PRO A N 1
ATOM 1598 C CA . PRO A 1 206 ? 25.389 0.444 -35.059 1.00 71.81 206 PRO A CA 1
ATOM 1599 C C . PRO A 1 206 ? 26.539 0.910 -34.161 1.00 71.81 206 PRO A C 1
ATOM 1601 O O . PRO A 1 206 ? 27.074 1.999 -34.368 1.00 71.81 206 PRO A O 1
ATOM 1604 N N . MET A 1 207 ? 26.885 0.058 -33.190 1.00 67.88 207 MET A N 1
ATOM 1605 C CA . MET A 1 207 ? 28.147 0.136 -32.449 1.00 67.88 207 MET A CA 1
ATOM 1606 C C . MET A 1 207 ? 29.340 -0.134 -33.365 1.00 67.88 207 MET A C 1
ATOM 1608 O O . MET A 1 207 ? 29.191 -0.991 -34.272 1.00 67.88 207 MET A O 1
#

Sequence (207 aa):
MAKENNTKKFININKWFFMSKFILIIVVGGFISYSIISVNLNSKITTGTENSVKVYGQRQSRNIANSMAQMIISEINDSVSWRITSPEEKSLFGGTATYRIIDTVVAGDTLIKVAVTGNYNNNVTNVMALVEKPSTGFVPPIVHGAWTANGPLDNTISDMYIDGRDHDLNRNYVPYTGVYGISTSVEFYNTQKAEIGGTKDSIDYPM

Solvent-accessible surface area (backbone atoms only — not comparable to full-atom values): 12097 Å² total; per-residue (Å²): 139,78,75,68,66,61,58,59,52,52,54,50,51,53,50,52,54,52,52,52,52,51,52,50,52,51,53,51,51,48,50,53,53,48,52,55,51,52,53,54,48,50,53,49,52,52,52,52,49,54,50,50,54,50,52,50,30,45,52,50,5,42,51,40,13,52,52,51,47,53,50,46,67,64,39,51,79,79,34,74,84,64,67,34,67,59,80,45,78,44,80,44,96,94,25,40,31,37,34,28,38,42,83,42,75,58,99,86,44,68,28,37,35,42,41,22,36,3,34,21,96,91,26,74,32,81,41,77,48,79,39,78,57,86,89,71,67,84,63,61,97,80,68,73,79,82,82,84,85,88,72,86,85,80,83,84,80,86,76,59,74,39,70,21,48,30,42,47,101,83,68,47,79,42,85,51,38,55,34,58,46,76,85,71,99,61,93,83,77,74,87,81,67,57,40,51,14,19,15,56,97,62,40,69,45,71,91

Mean predicted aligned error: 15.9 Å

Foldseek 3Di:
DPDPVVVVVVVVVVVVVVVVVVVVVVVVVVVVVVVVVVVVVVVVVVVVVVVVVLVVQQVVLVVQQVVVLVVLLVCVLVDVVSQAQDWDWDDDPNWIKTWHWDFDADPNATWIKIWIWGGGPNRIDIDIDTHHDPPFASDDPPPPPDDDDDDPPPDDPLADEQAQFGADPVRHGDALHGAFSDDDPDDDDPPSPHFGWHHDPSDIDGD